Protein AF-A0A935S5B6-F1 (afdb_monomer)

Foldseek 3Di:
DDPPPPDDDDDDPADLWDWDDAPQWIWIWHFDFQWTKIFIAHPSRHTDDIDIDGNPPDGRVQWDRWDWDCAQQWIWIWTHGPPDQFTWIFTAHPRRDTPEIDGRHGPCQQDPCPVQVVAWDGDRQKIWGWDWDQDPLGIWIKTWIWGNDCCHPGPPDIDTQDIDTDDRDQWPDKHWDDDDQFWTWIWTAGCDDPPHAIWIWTAGPRYRHTPDIDGPDPDSPDDDDPDDDPDPPDDDPDDD

Structur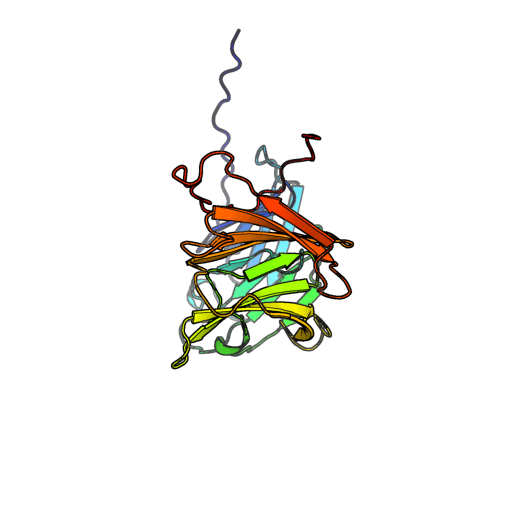e (mmCIF, N/CA/C/O backbone):
data_AF-A0A935S5B6-F1
#
_entry.id   AF-A0A935S5B6-F1
#
loop_
_atom_site.group_PDB
_atom_site.id
_atom_site.type_symbol
_atom_site.label_atom_id
_atom_site.label_alt_id
_atom_site.label_comp_id
_atom_site.label_asym_id
_atom_site.label_entity_id
_atom_site.label_seq_id
_atom_site.pdbx_PDB_ins_code
_atom_site.Cartn_x
_atom_site.Cartn_y
_atom_sit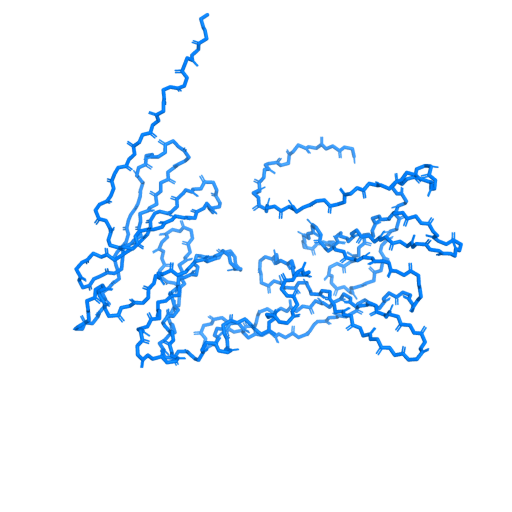e.Cartn_z
_atom_site.occupancy
_atom_site.B_iso_or_equiv
_atom_site.auth_seq_id
_atom_site.auth_comp_id
_atom_site.auth_asym_id
_atom_site.auth_atom_id
_atom_site.pdbx_PDB_model_num
ATOM 1 N N . MET A 1 1 ? -37.829 1.305 -21.606 1.00 40.19 1 MET A N 1
ATOM 2 C CA . MET A 1 1 ? -37.924 1.893 -20.253 1.00 40.19 1 MET A CA 1
ATOM 3 C C . MET A 1 1 ? -36.525 1.956 -19.669 1.00 40.19 1 MET A C 1
ATOM 5 O O . MET A 1 1 ? -35.912 0.913 -19.487 1.00 40.19 1 MET A O 1
ATOM 9 N N . ALA A 1 2 ? -35.982 3.156 -19.476 1.00 43.41 2 ALA A N 1
ATOM 10 C CA . ALA A 1 2 ? -34.706 3.329 -18.795 1.00 43.41 2 ALA A CA 1
ATOM 11 C C . ALA A 1 2 ? -34.930 3.086 -17.297 1.00 43.41 2 ALA A C 1
ATOM 13 O O . ALA A 1 2 ? -35.731 3.787 -16.681 1.00 43.41 2 ALA A O 1
ATOM 14 N N . ASN A 1 3 ? -34.258 2.085 -16.722 1.00 45.19 3 ASN A N 1
ATOM 15 C CA . ASN A 1 3 ? -34.181 1.938 -15.273 1.00 45.19 3 ASN A CA 1
ATOM 16 C C . ASN A 1 3 ? -33.447 3.166 -14.727 1.00 45.19 3 ASN A C 1
ATOM 18 O O . ASN A 1 3 ? -32.222 3.251 -14.802 1.00 45.19 3 ASN A O 1
ATOM 22 N N . LEU A 1 4 ? -34.207 4.131 -14.211 1.00 48.97 4 LEU A N 1
ATOM 23 C CA . LEU A 1 4 ? -33.687 5.166 -13.330 1.00 48.97 4 LEU A CA 1
ATOM 24 C C . LEU A 1 4 ? -33.035 4.444 -12.150 1.00 48.97 4 LEU A C 1
ATOM 26 O O . LEU A 1 4 ? -33.722 3.862 -11.312 1.00 48.97 4 LEU A O 1
ATOM 30 N N . MET A 1 5 ? -31.702 4.423 -12.120 1.00 57.06 5 MET A N 1
ATOM 31 C CA . MET A 1 5 ? -30.959 3.969 -10.951 1.00 57.06 5 MET A CA 1
ATOM 32 C C . MET A 1 5 ? -31.268 4.947 -9.821 1.00 57.06 5 MET A C 1
ATOM 34 O O . MET A 1 5 ? -30.679 6.023 -9.736 1.00 57.06 5 MET A O 1
ATOM 38 N N . LEU A 1 6 ? -32.252 4.594 -8.994 1.00 65.50 6 LEU A N 1
ATOM 39 C CA . LEU A 1 6 ? -32.549 5.310 -7.764 1.00 65.50 6 LEU A CA 1
ATOM 40 C C . LEU A 1 6 ? -31.279 5.325 -6.915 1.00 65.50 6 LEU A C 1
ATOM 42 O O . LEU A 1 6 ? -30.645 4.286 -6.712 1.00 65.50 6 LEU A O 1
ATOM 46 N N . ALA A 1 7 ? -30.901 6.510 -6.442 1.00 74.00 7 ALA A N 1
ATOM 47 C CA . ALA A 1 7 ? -29.793 6.650 -5.515 1.00 74.00 7 ALA A CA 1
ATOM 48 C C . ALA A 1 7 ? -30.066 5.776 -4.281 1.00 74.00 7 ALA A C 1
ATOM 50 O O . ALA A 1 7 ? -31.088 5.928 -3.612 1.00 74.00 7 ALA A O 1
ATOM 51 N N . GLN A 1 8 ? -29.166 4.835 -4.001 1.00 78.81 8 GLN A N 1
ATOM 52 C CA . GLN A 1 8 ? -29.229 4.000 -2.806 1.00 78.81 8 GLN A CA 1
ATOM 53 C C . GLN A 1 8 ? -28.456 4.687 -1.682 1.00 78.81 8 GLN A C 1
ATOM 55 O O . GLN A 1 8 ? -27.361 5.205 -1.897 1.00 78.81 8 GLN A O 1
ATOM 60 N N . GLN A 1 9 ? -29.020 4.681 -0.476 1.00 86.75 9 GLN A N 1
ATOM 61 C CA . GLN A 1 9 ? -28.384 5.231 0.715 1.00 86.75 9 GLN A CA 1
ATOM 62 C C . GLN A 1 9 ? -28.500 4.236 1.868 1.00 86.75 9 GLN A C 1
ATOM 64 O O . GLN A 1 9 ? -29.591 3.776 2.188 1.00 86.75 9 GLN A O 1
ATOM 69 N N . GLN A 1 10 ? -27.377 3.976 2.536 1.00 88.81 10 GLN A N 1
ATOM 70 C CA . GLN A 1 10 ? -27.317 3.244 3.797 1.00 88.81 10 GLN A CA 1
ATOM 71 C C . GLN A 1 10 ? -26.727 4.169 4.867 1.00 88.81 10 GLN A C 1
ATOM 73 O O . GLN A 1 10 ? -25.715 4.827 4.624 1.00 88.81 10 GLN A O 1
ATOM 78 N N . LYS A 1 11 ? -27.361 4.253 6.041 1.00 90.69 11 LYS A N 1
ATOM 79 C CA . LYS A 1 11 ? -26.917 5.121 7.144 1.00 90.69 11 LYS A CA 1
ATOM 80 C C . LYS A 1 11 ? -26.305 4.288 8.268 1.00 90.69 11 LYS A C 1
ATOM 82 O O . LYS A 1 11 ? -26.894 3.300 8.695 1.00 90.69 11 LYS A O 1
ATOM 87 N N . PHE A 1 12 ? -25.158 4.733 8.775 1.00 92.06 12 PHE A N 1
ATOM 88 C CA . PHE A 1 12 ? -24.507 4.170 9.955 1.00 92.06 12 PHE A CA 1
ATOM 89 C C . PHE A 1 12 ? -24.230 5.281 10.964 1.00 92.06 12 PHE A C 1
ATOM 91 O O . PHE A 1 12 ? -23.686 6.324 10.607 1.00 92.06 12 PHE A O 1
ATOM 98 N N . SER A 1 13 ? -24.576 5.052 12.228 1.00 92.69 13 SER A N 1
ATOM 99 C CA . SER A 1 13 ? -24.244 5.961 13.328 1.00 92.69 13 SER A CA 1
ATOM 100 C C . SER A 1 13 ? -22.807 5.707 13.781 1.00 92.69 13 SER A C 1
ATOM 102 O O . SER A 1 13 ? -22.573 4.924 14.704 1.00 92.69 13 SER A O 1
ATOM 104 N N . LEU A 1 14 ? -21.858 6.320 13.072 1.00 94.44 14 LEU A N 1
ATOM 105 C CA . LEU A 1 14 ? -20.425 6.262 13.350 1.00 94.44 14 LEU A CA 1
ATOM 106 C C . LEU A 1 14 ? -19.878 7.664 13.610 1.00 94.44 14 LEU A C 1
ATOM 108 O O . LEU A 1 14 ? -20.060 8.577 12.806 1.00 94.44 14 LEU A O 1
ATOM 112 N N . GLU A 1 15 ? -19.158 7.817 14.712 1.00 94.56 15 GLU A N 1
ATOM 113 C CA . GLU A 1 15 ? -18.348 8.995 14.983 1.00 94.56 15 GLU A CA 1
ATOM 114 C C . GLU A 1 15 ? -17.089 8.944 14.111 1.00 94.56 15 GLU A C 1
ATOM 116 O O . GLU A 1 15 ? -16.420 7.911 14.035 1.00 94.56 15 GLU A O 1
ATOM 121 N N . LYS A 1 16 ? -16.764 10.059 13.443 1.00 93.56 16 LYS A N 1
ATOM 122 C CA . LYS A 1 16 ? -15.631 10.155 12.496 1.00 93.56 16 LYS A CA 1
ATOM 123 C C . LYS A 1 16 ? -15.665 9.047 11.435 1.00 93.56 16 LYS A C 1
ATOM 125 O O . LYS A 1 16 ? -14.649 8.424 11.131 1.00 93.56 16 LYS A O 1
ATOM 130 N N . GLY A 1 17 ? -16.867 8.778 10.928 1.00 94.06 17 GLY A N 1
ATOM 131 C CA . GLY A 1 17 ? -17.101 7.757 9.919 1.00 94.06 17 GLY A CA 1
ATOM 132 C C . GLY A 1 17 ? -16.429 8.096 8.589 1.00 94.06 17 GLY A C 1
ATOM 133 O O . GLY A 1 17 ? -16.463 9.242 8.145 1.00 94.06 17 GLY A O 1
ATOM 134 N N . ASN A 1 18 ? -15.850 7.089 7.946 1.00 95.38 18 ASN A N 1
ATOM 135 C CA . ASN A 1 18 ? -15.271 7.179 6.611 1.00 95.38 18 ASN A CA 1
ATOM 136 C C . ASN A 1 18 ? -15.498 5.855 5.857 1.00 95.38 18 ASN A C 1
ATOM 138 O O . ASN A 1 18 ? -16.056 4.900 6.413 1.00 95.38 18 ASN A O 1
ATOM 142 N N . CYS A 1 19 ? -15.122 5.788 4.582 1.00 94.62 19 CYS A N 1
ATOM 143 C CA . CYS A 1 19 ? -15.234 4.572 3.794 1.00 94.62 19 CYS A CA 1
ATOM 144 C C . CYS A 1 19 ? -14.072 4.361 2.820 1.00 94.62 19 CYS A C 1
ATOM 146 O O . CYS A 1 19 ? -13.402 5.295 2.390 1.00 94.62 19 CYS A O 1
ATOM 148 N N . ILE A 1 20 ? -13.851 3.098 2.457 1.00 93.81 20 ILE A N 1
ATOM 149 C CA . ILE A 1 20 ? -12.866 2.687 1.455 1.00 93.81 20 ILE A CA 1
ATOM 150 C C . ILE A 1 20 ? -13.456 1.604 0.550 1.00 93.81 20 ILE A C 1
ATOM 152 O O . ILE A 1 20 ? -14.156 0.699 1.011 1.00 93.81 20 ILE A O 1
ATOM 156 N N . ALA A 1 21 ? -13.167 1.678 -0.749 1.00 92.69 21 ALA A N 1
ATOM 157 C CA . ALA A 1 21 ? -13.449 0.597 -1.685 1.00 92.69 21 ALA A CA 1
ATOM 158 C C . ALA A 1 21 ? -12.263 -0.376 -1.727 1.00 92.69 21 ALA A C 1
ATOM 160 O O . ALA A 1 21 ? -11.116 0.032 -1.914 1.00 92.69 21 ALA A O 1
ATOM 161 N N . PHE A 1 22 ? -12.528 -1.672 -1.564 1.00 91.06 22 PHE A N 1
ATOM 162 C CA . PHE A 1 22 ? -11.497 -2.702 -1.621 1.00 91.06 22 PHE A CA 1
ATOM 163 C C . PHE A 1 22 ? -12.075 -4.043 -2.093 1.00 91.06 22 PHE A C 1
ATOM 165 O O . PHE A 1 22 ? -13.029 -4.573 -1.524 1.00 91.06 22 PHE A O 1
ATOM 172 N N . LYS A 1 23 ? -11.483 -4.619 -3.150 1.00 88.88 23 LYS A N 1
ATOM 173 C CA . LYS A 1 23 ? -11.829 -5.954 -3.687 1.00 88.88 23 LYS A CA 1
ATOM 174 C C . LYS A 1 23 ? -13.338 -6.135 -3.946 1.00 88.88 23 LYS A C 1
ATOM 176 O O . LYS A 1 23 ? -13.902 -7.159 -3.580 1.00 88.88 23 LYS A O 1
ATOM 181 N N . GLN A 1 24 ? -13.959 -5.162 -4.626 1.00 90.12 24 GLN A N 1
ATOM 182 C CA . GLN A 1 24 ? -15.392 -5.125 -5.001 1.00 90.12 24 GLN A CA 1
ATOM 183 C C . GLN A 1 24 ? -16.378 -4.896 -3.841 1.00 90.12 24 GLN A C 1
ATOM 185 O O . GLN A 1 24 ? -17.591 -4.980 -4.037 1.00 90.12 24 GLN A O 1
ATOM 190 N N . TYR A 1 25 ? -15.875 -4.590 -2.649 1.00 93.94 25 TYR A N 1
ATOM 191 C CA . TYR A 1 25 ? -16.687 -4.230 -1.494 1.00 93.94 25 TYR A CA 1
ATOM 192 C C . TYR A 1 25 ? -16.414 -2.789 -1.086 1.00 93.94 25 TYR A C 1
ATOM 194 O O . TYR A 1 25 ? -15.332 -2.252 -1.333 1.00 93.94 25 TYR A O 1
ATOM 202 N N . VAL A 1 26 ? -17.399 -2.186 -0.433 1.00 94.56 26 VAL A N 1
ATOM 203 C CA . VAL A 1 26 ? -17.247 -0.913 0.269 1.00 94.56 26 VAL A CA 1
ATOM 204 C C . VAL A 1 26 ? -17.156 -1.233 1.752 1.00 94.56 26 VAL A C 1
ATOM 206 O O . VAL A 1 26 ? -17.955 -2.012 2.262 1.00 94.56 26 VAL A O 1
ATOM 209 N N . TYR A 1 27 ? -16.190 -0.649 2.445 1.00 96.00 27 TYR A N 1
ATOM 210 C CA . TYR A 1 27 ? -16.052 -0.776 3.888 1.00 96.00 27 TYR A CA 1
ATOM 211 C C . TYR A 1 27 ? -16.336 0.580 4.509 1.00 96.00 27 TYR A C 1
ATOM 213 O O . TYR A 1 27 ? -15.601 1.526 4.242 1.00 96.00 27 TYR A O 1
ATOM 221 N N . ALA A 1 28 ? -17.400 0.679 5.301 1.00 96.62 28 ALA A N 1
ATOM 222 C CA . ALA A 1 28 ? -17.695 1.860 6.103 1.00 96.62 28 ALA A CA 1
ATOM 223 C C . ALA A 1 28 ? -17.175 1.622 7.518 1.00 96.62 28 ALA A C 1
ATOM 225 O O . ALA A 1 28 ? -17.452 0.581 8.108 1.00 96.62 28 ALA A O 1
ATOM 226 N N . TYR A 1 29 ? -16.416 2.558 8.065 1.00 97.38 29 TYR A N 1
ATOM 227 C CA . TYR A 1 29 ? -15.737 2.366 9.339 1.00 97.38 29 TYR A CA 1
ATOM 228 C C . TYR A 1 29 ? -15.696 3.654 10.146 1.00 97.38 29 TYR A C 1
ATOM 230 O O . TYR A 1 29 ? -15.840 4.747 9.605 1.00 97.38 29 TYR A O 1
ATOM 238 N N . GLY A 1 30 ? -15.538 3.527 11.457 1.00 96.69 30 GLY A N 1
ATOM 239 C CA . GLY A 1 30 ? -15.522 4.664 12.366 1.00 96.69 30 GLY A CA 1
ATOM 240 C C . GLY A 1 30 ? -15.702 4.229 13.809 1.00 96.69 30 GLY A C 1
ATOM 241 O O . GLY A 1 30 ? -15.750 3.040 14.122 1.00 96.69 30 GLY A O 1
ATOM 242 N N . PHE A 1 31 ? -15.808 5.197 14.702 1.00 95.50 31 PHE A N 1
ATOM 243 C CA . PHE A 1 31 ? -15.938 4.938 16.127 1.00 95.50 31 PHE A CA 1
ATOM 244 C C . PHE A 1 31 ? -17.409 4.830 16.530 1.00 95.50 31 PHE A C 1
ATOM 246 O O . PHE A 1 31 ? -18.283 5.482 15.960 1.00 95.50 31 PHE A O 1
ATOM 253 N N . LYS A 1 32 ? -17.690 4.004 17.532 1.00 93.00 32 LYS A N 1
ATOM 254 C CA . LYS A 1 32 ? -18.993 3.935 18.189 1.00 93.00 32 LYS A CA 1
ATOM 255 C C . LYS A 1 32 ? -18.767 3.627 19.662 1.00 93.00 32 LYS A C 1
ATOM 257 O O . LYS A 1 32 ? -18.361 2.519 20.009 1.00 93.00 32 LYS A O 1
ATOM 262 N N . SER A 1 33 ? -19.004 4.615 20.523 1.00 87.56 33 SER A N 1
ATOM 263 C CA . SER A 1 33 ? -18.752 4.497 21.965 1.00 87.56 33 SER A CA 1
ATOM 264 C C . SER A 1 33 ? -17.277 4.150 22.256 1.00 87.56 33 SER A C 1
ATOM 266 O O . SER A 1 33 ? -16.388 4.922 21.895 1.00 87.56 33 SER A O 1
ATOM 268 N N . ASN A 1 34 ? -17.006 2.992 22.871 1.00 90.25 34 ASN A N 1
ATOM 269 C CA . ASN A 1 34 ? -15.657 2.511 23.198 1.00 90.25 34 ASN A CA 1
ATOM 270 C C . ASN A 1 34 ? -15.192 1.441 22.194 1.00 90.25 34 ASN A C 1
ATOM 272 O O . ASN A 1 34 ? -14.548 0.459 22.561 1.00 90.25 34 ASN A O 1
ATOM 276 N N . SER A 1 35 ? -15.603 1.539 20.930 1.00 93.50 35 SER A N 1
ATOM 277 C CA . SER A 1 35 ? -15.257 0.555 19.904 1.00 93.50 35 SER A CA 1
ATOM 278 C C . SER A 1 35 ? -15.004 1.203 18.551 1.00 93.50 35 SER A C 1
ATOM 280 O O . SER A 1 35 ? -15.585 2.233 18.211 1.00 93.50 35 SER A O 1
ATOM 282 N N . PHE A 1 36 ? -14.134 0.572 17.772 1.00 96.50 36 PHE A N 1
ATOM 283 C CA . PHE A 1 36 ? -13.951 0.834 16.356 1.00 96.50 36 PHE A CA 1
ATOM 284 C C . PHE A 1 36 ? -14.772 -0.184 15.566 1.00 96.50 36 PHE A C 1
ATOM 286 O O . PHE A 1 36 ? -14.646 -1.388 15.779 1.00 96.50 36 PHE A O 1
ATOM 293 N N . MET A 1 37 ? -15.642 0.298 14.689 1.00 97.06 37 MET A N 1
ATOM 294 C CA . MET A 1 37 ? -16.587 -0.506 13.922 1.00 97.06 37 MET A CA 1
ATOM 295 C C . MET A 1 37 ? -16.177 -0.526 12.457 1.00 97.06 37 MET A C 1
ATOM 297 O O . MET A 1 37 ? -15.806 0.510 11.904 1.00 97.06 37 MET A O 1
ATOM 301 N N . ILE A 1 38 ? -16.325 -1.681 11.816 1.00 97.62 38 ILE A N 1
ATOM 302 C CA . ILE A 1 38 ? -16.160 -1.837 10.372 1.00 97.62 38 ILE A CA 1
ATOM 303 C C . ILE A 1 38 ? -17.380 -2.588 9.843 1.00 97.62 38 ILE A C 1
ATOM 305 O O . ILE A 1 38 ? -17.673 -3.698 10.278 1.00 97.62 38 ILE A O 1
ATOM 309 N N . TYR A 1 39 ? -18.074 -1.991 8.884 1.00 97.38 39 TYR A N 1
ATOM 310 C CA . TYR A 1 39 ? -19.165 -2.589 8.127 1.00 97.38 39 TYR A CA 1
ATOM 311 C C . TYR A 1 39 ? -18.674 -2.901 6.723 1.00 97.38 39 TYR A C 1
ATOM 313 O O . TYR A 1 39 ? -18.146 -2.025 6.039 1.00 97.38 39 TYR A O 1
ATOM 321 N N . LYS A 1 40 ? -18.884 -4.132 6.269 1.00 97.19 40 LYS A N 1
ATOM 322 C CA . LYS A 1 40 ? -18.602 -4.548 4.899 1.00 97.19 40 LYS A CA 1
ATOM 323 C C . LYS A 1 40 ? -19.892 -4.560 4.099 1.00 97.19 40 LYS A C 1
ATOM 325 O O . LYS A 1 40 ? -20.859 -5.229 4.462 1.00 97.19 40 LYS A O 1
ATOM 330 N N . LEU A 1 41 ? -19.880 -3.860 2.975 1.00 96.00 41 LEU A N 1
ATOM 331 C CA . LEU A 1 41 ? -21.006 -3.727 2.071 1.00 96.00 41 LEU A CA 1
ATOM 332 C C . LEU A 1 41 ? -20.649 -4.219 0.672 1.00 96.00 41 LEU A C 1
ATOM 334 O O . LEU A 1 41 ? -19.512 -4.099 0.210 1.00 96.00 41 LEU A O 1
ATOM 338 N N . ARG A 1 42 ? -21.647 -4.736 -0.038 1.00 93.75 42 ARG A N 1
ATOM 339 C CA . ARG A 1 42 ? -21.577 -4.912 -1.493 1.00 93.75 42 ARG A CA 1
ATOM 340 C C . ARG A 1 42 ? -21.585 -3.552 -2.203 1.00 93.75 42 ARG A C 1
ATOM 342 O O . ARG A 1 42 ? -21.901 -2.524 -1.611 1.00 93.75 42 ARG A O 1
ATOM 349 N N . SER A 1 43 ? -21.290 -3.556 -3.502 1.00 87.00 43 SER A N 1
ATOM 350 C CA . SER A 1 43 ? -21.342 -2.356 -4.351 1.00 87.00 43 SER A CA 1
ATOM 351 C C . SER A 1 43 ? -22.731 -1.707 -4.429 1.00 87.00 43 SER A C 1
ATOM 353 O O . SER A 1 43 ? -22.828 -0.523 -4.718 1.00 87.00 43 SER A O 1
ATOM 355 N N . ASN A 1 44 ? -23.797 -2.461 -4.144 1.00 89.12 44 ASN A N 1
ATOM 356 C CA . ASN A 1 44 ? -25.173 -1.970 -4.004 1.00 89.12 44 ASN A CA 1
ATOM 357 C C . ASN A 1 44 ? -25.523 -1.558 -2.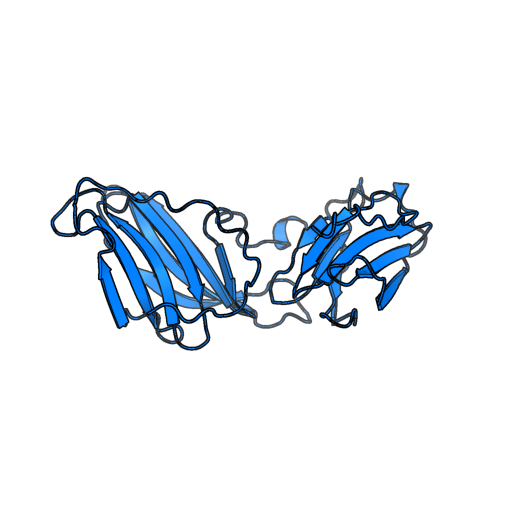557 1.00 89.12 44 ASN A C 1
ATOM 359 O O . ASN A 1 44 ? -26.686 -1.580 -2.171 1.00 89.12 44 ASN A O 1
ATOM 363 N N . LEU A 1 45 ? -24.519 -1.281 -1.720 1.00 91.12 45 LEU A N 1
ATOM 364 C CA . LEU A 1 45 ? -24.668 -0.858 -0.323 1.00 91.12 45 LEU A CA 1
ATOM 365 C C . LEU A 1 45 ? -25.422 -1.838 0.595 1.00 91.12 45 LEU A C 1
ATOM 367 O O . LEU A 1 45 ? -25.771 -1.485 1.719 1.00 91.12 45 LEU A O 1
ATOM 371 N N . GLN A 1 46 ? -25.630 -3.088 0.174 1.00 93.81 46 GLN A N 1
ATOM 372 C CA . GLN A 1 46 ? -26.144 -4.124 1.062 1.00 93.81 46 GLN A CA 1
ATOM 373 C C . GLN A 1 46 ? -25.067 -4.497 2.087 1.00 93.81 46 GLN A C 1
ATOM 375 O O . GLN A 1 46 ? -23.981 -4.944 1.704 1.00 93.81 46 GLN A O 1
ATOM 380 N N . LEU A 1 47 ? -25.378 -4.351 3.377 1.00 95.50 47 LEU A N 1
ATOM 381 C CA . LEU A 1 47 ? -24.539 -4.841 4.470 1.00 95.50 47 LEU A CA 1
ATOM 382 C C . LEU A 1 47 ? -24.439 -6.370 4.399 1.00 95.50 47 LEU A C 1
ATOM 384 O O . LEU A 1 47 ? -25.458 -7.053 4.316 1.00 95.50 47 LEU A O 1
ATOM 388 N N . ILE A 1 48 ? -23.217 -6.899 4.432 1.00 96.19 48 ILE A N 1
ATOM 389 C CA . ILE A 1 48 ? -22.966 -8.347 4.383 1.00 96.19 48 ILE A CA 1
ATOM 390 C C . ILE A 1 48 ? -22.187 -8.873 5.579 1.00 96.19 48 ILE A C 1
ATOM 392 O O . ILE A 1 48 ? -22.260 -10.065 5.850 1.00 96.19 48 ILE A O 1
ATOM 396 N N . ASP A 1 49 ? -21.427 -8.020 6.258 1.00 96.31 49 ASP A N 1
ATOM 397 C CA . ASP A 1 49 ? -20.651 -8.409 7.429 1.00 96.31 49 ASP A CA 1
ATOM 398 C C . ASP A 1 49 ? -20.309 -7.176 8.270 1.00 96.31 49 ASP A C 1
ATOM 400 O O . ASP A 1 49 ? -20.323 -6.045 7.769 1.00 96.31 49 ASP A O 1
ATOM 404 N N . SER A 1 50 ? -19.979 -7.384 9.539 1.00 95.88 50 SER A N 1
ATOM 405 C CA . SER A 1 50 ? -19.505 -6.323 10.420 1.00 95.88 50 SER A CA 1
ATOM 406 C C . SER A 1 50 ? -18.640 -6.868 11.541 1.00 95.88 50 SER A C 1
ATOM 408 O O . SER A 1 50 ? -18.923 -7.933 12.083 1.00 95.88 50 SER A O 1
ATOM 410 N N . ILE A 1 51 ? -17.654 -6.082 11.961 1.00 96.69 51 ILE A N 1
ATOM 411 C CA . ILE A 1 51 ? -16.843 -6.379 13.137 1.00 96.69 51 ILE A CA 1
ATOM 412 C C . ILE A 1 51 ? -16.700 -5.142 14.017 1.00 96.69 51 ILE A C 1
ATOM 414 O O . ILE A 1 51 ? -16.755 -4.003 13.543 1.00 96.69 51 ILE A O 1
ATOM 418 N N . TYR A 1 52 ? -16.512 -5.386 15.309 1.00 94.44 52 TYR A N 1
ATOM 419 C CA . TYR A 1 52 ? -16.160 -4.376 16.289 1.00 94.44 52 TYR A CA 1
ATOM 420 C C . TYR A 1 52 ? -14.835 -4.741 16.951 1.00 94.44 52 TYR A C 1
ATOM 422 O O . TYR A 1 52 ? -14.549 -5.904 17.229 1.00 94.44 52 TYR A O 1
ATOM 430 N N . TYR A 1 53 ? -14.030 -3.723 17.207 1.00 94.44 53 TYR A N 1
ATOM 431 C CA . TYR A 1 53 ? -12.777 -3.817 17.931 1.00 94.44 53 TYR A CA 1
ATOM 432 C C . TYR A 1 53 ? -12.873 -2.915 19.167 1.00 94.44 53 TYR A C 1
ATOM 434 O O . TYR A 1 53 ? -13.151 -1.722 19.045 1.00 94.44 53 TYR A O 1
ATOM 442 N N . GLY A 1 54 ? -12.694 -3.480 20.362 1.00 92.94 54 GLY A N 1
ATOM 443 C CA . GLY A 1 54 ? -12.808 -2.741 21.623 1.00 92.94 54 GLY A CA 1
ATOM 444 C C . GLY A 1 54 ? -11.635 -1.780 21.838 1.00 92.94 54 GLY A C 1
ATOM 445 O O . GLY A 1 54 ? -10.481 -2.184 21.754 1.00 92.94 54 GLY A O 1
ATOM 446 N N . LEU A 1 55 ? -11.919 -0.514 22.146 1.00 87.12 55 LEU A N 1
ATOM 447 C CA . LEU A 1 55 ? -10.923 0.546 22.335 1.00 87.12 55 LEU A CA 1
ATOM 448 C C . LEU A 1 55 ? -10.642 0.794 23.820 1.00 87.12 55 LEU A C 1
ATOM 450 O O . LEU A 1 55 ? -10.810 1.915 24.297 1.00 87.12 55 LEU A O 1
ATOM 454 N N . ASP A 1 56 ? -10.224 -0.239 24.556 1.00 80.88 56 ASP A N 1
ATOM 455 C CA . ASP A 1 56 ? -9.895 -0.179 25.993 1.00 80.88 56 ASP A CA 1
ATOM 456 C C . ASP A 1 56 ? -10.842 0.772 26.784 1.00 80.88 56 ASP A C 1
ATOM 458 O O . ASP A 1 56 ? -12.048 0.824 26.538 1.00 80.88 56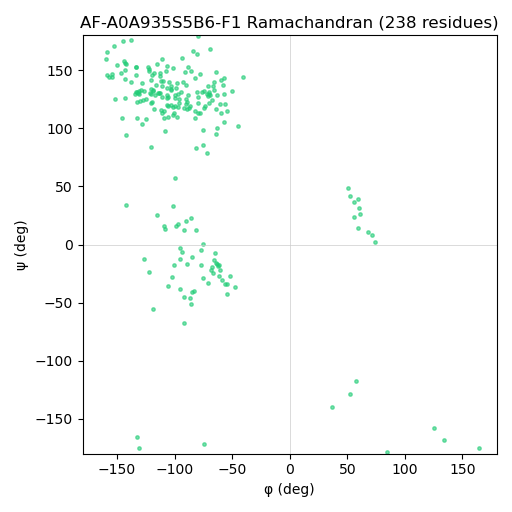 ASP A O 1
ATOM 462 N N . LYS A 1 57 ? -10.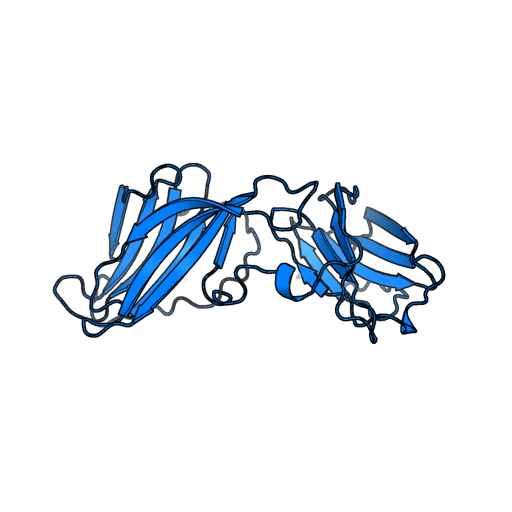331 1.555 27.742 1.00 81.31 57 LYS A N 1
ATOM 463 C CA . LYS A 1 57 ? -11.107 2.577 28.478 1.00 81.31 57 LYS A CA 1
ATOM 464 C C . LYS A 1 57 ? -11.163 3.936 27.756 1.00 81.31 57 LYS A C 1
ATOM 466 O O . LYS A 1 57 ? -11.344 4.960 28.410 1.00 81.31 57 LYS A O 1
ATOM 471 N N . THR A 1 58 ? -10.959 3.964 26.439 1.00 84.56 58 THR A N 1
ATOM 472 C CA . THR A 1 58 ? -10.925 5.205 25.646 1.00 84.56 58 THR A CA 1
ATOM 473 C C . THR A 1 58 ? -12.166 5.391 24.788 1.00 84.56 58 THR A C 1
ATOM 475 O O . THR A 1 58 ? -12.837 4.431 24.415 1.00 84.56 58 THR A O 1
ATOM 478 N N . LYS A 1 59 ? -12.475 6.654 24.490 1.00 87.31 59 LYS A N 1
ATOM 479 C CA . LYS A 1 59 ? -13.664 7.065 23.740 1.00 87.31 59 LYS A CA 1
ATOM 480 C C . LYS A 1 59 ? -13.267 7.592 22.368 1.00 87.31 59 LYS A C 1
ATOM 482 O O . LYS A 1 59 ? -12.152 8.067 22.165 1.00 87.31 59 LYS A O 1
ATOM 487 N N . ALA A 1 60 ? -14.219 7.601 21.44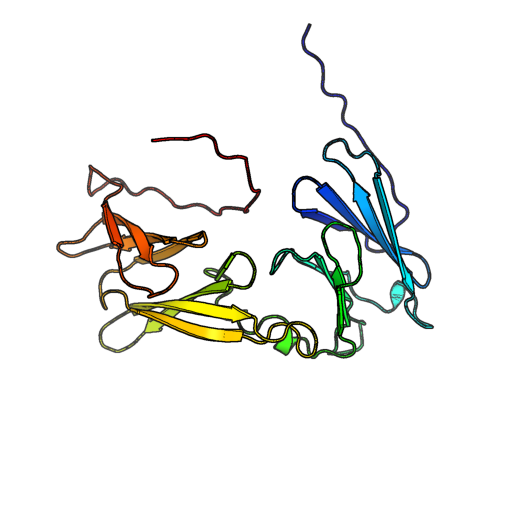0 1.00 87.81 60 ALA A N 1
ATOM 488 C CA . ALA A 1 60 ? -14.059 8.183 20.106 1.00 87.81 60 ALA A CA 1
ATOM 489 C C . ALA A 1 60 ? -13.431 9.595 20.110 1.00 87.81 60 ALA A C 1
ATOM 491 O O . ALA A 1 60 ? -12.630 9.929 19.232 1.00 87.81 60 ALA A O 1
ATOM 492 N N . ALA A 1 61 ? -13.759 10.424 21.108 1.00 89.19 61 ALA A N 1
ATOM 493 C CA . ALA A 1 61 ? -13.251 11.788 21.261 1.00 89.19 61 ALA A CA 1
ATOM 494 C C . ALA A 1 61 ? -11.721 11.875 21.440 1.00 89.19 61 ALA A C 1
ATOM 496 O O . ALA A 1 61 ? -11.134 12.880 21.021 1.00 89.19 61 ALA A O 1
ATOM 497 N N . ASP A 1 62 ? -11.093 10.823 21.976 1.00 90.56 62 ASP A N 1
ATOM 498 C CA . ASP A 1 62 ? -9.657 10.753 22.293 1.00 90.56 62 ASP A CA 1
ATOM 499 C C . ASP A 1 62 ? -8.788 10.521 21.044 1.00 90.56 62 ASP A C 1
ATOM 501 O O . ASP A 1 62 ? -7.575 10.746 21.052 1.00 90.56 62 ASP A O 1
ATOM 505 N N . TYR A 1 63 ? -9.404 10.065 19.952 1.00 91.12 63 TYR A N 1
ATOM 506 C CA . TYR A 1 63 ? -8.726 9.738 18.701 1.00 91.12 63 TYR A CA 1
ATOM 507 C C . TYR A 1 63 ? -8.730 10.911 17.713 1.00 91.12 63 TYR A C 1
ATOM 509 O O . TYR A 1 63 ? -9.550 11.826 17.801 1.00 91.12 63 TYR A O 1
ATOM 517 N N . LEU A 1 64 ? -7.831 10.897 16.736 1.00 90.75 64 LEU A N 1
ATOM 518 C CA . LEU A 1 64 ? -7.999 11.622 15.475 1.00 90.75 64 LEU A CA 1
ATOM 519 C C . LEU A 1 64 ? -9.026 10.884 14.593 1.00 90.75 64 LEU A C 1
ATOM 521 O O . LEU A 1 64 ? -9.715 9.971 15.061 1.00 90.75 64 LEU A O 1
ATOM 525 N N . ASN A 1 65 ? -9.189 11.303 13.338 1.00 88.06 65 ASN A N 1
ATOM 526 C CA . ASN A 1 65 ? -9.909 10.479 12.367 1.00 88.06 65 ASN A CA 1
ATOM 527 C C . ASN A 1 65 ? -9.134 9.174 12.134 1.00 88.06 65 ASN A C 1
ATOM 529 O O . ASN A 1 65 ? -7.910 9.150 12.250 1.00 88.06 65 ASN A O 1
ATOM 533 N N . ALA A 1 66 ? -9.851 8.091 11.839 1.00 91.25 66 ALA A N 1
ATOM 534 C CA . ALA A 1 66 ? -9.212 6.850 11.430 1.00 91.25 66 ALA A CA 1
ATOM 535 C C . ALA A 1 66 ? -8.831 6.945 9.948 1.00 91.25 66 ALA A C 1
ATOM 537 O O . ALA A 1 66 ? -9.706 7.131 9.096 1.00 91.25 66 ALA A O 1
ATOM 538 N N . ASP A 1 67 ? -7.548 6.777 9.647 1.00 90.81 67 ASP A N 1
ATOM 539 C CA . ASP A 1 67 ? -7.079 6.638 8.270 1.00 90.81 67 ASP A CA 1
ATOM 540 C C . ASP A 1 67 ? -7.112 5.169 7.849 1.00 90.81 67 ASP A C 1
ATOM 542 O O . ASP A 1 67 ? -7.026 4.259 8.683 1.00 90.81 67 ASP A O 1
ATOM 546 N N . CYS A 1 68 ? -7.258 4.928 6.546 1.00 91.56 68 CYS A N 1
ATOM 547 C CA . CYS A 1 68 ? -7.304 3.579 6.003 1.00 91.56 68 CYS A CA 1
ATOM 548 C C . CYS A 1 68 ? -6.608 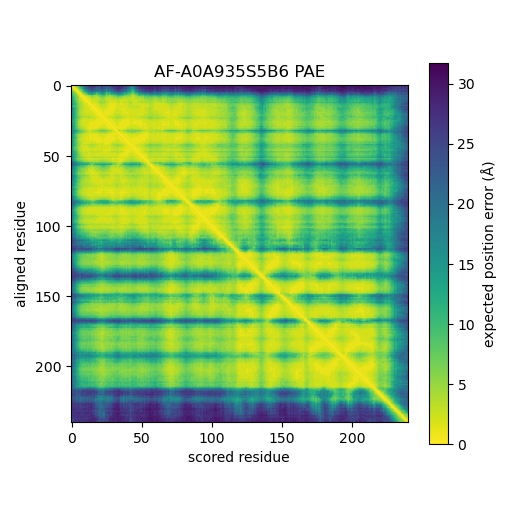3.468 4.647 1.00 91.56 68 CYS A C 1
ATOM 550 O O . CYS A 1 68 ? -6.738 4.345 3.794 1.00 91.56 68 CYS A O 1
ATOM 552 N N . ASP A 1 69 ? -5.928 2.344 4.432 1.00 89.50 69 ASP A N 1
ATOM 553 C CA . ASP A 1 69 ? -5.450 1.929 3.118 1.00 89.50 69 ASP A CA 1
ATOM 554 C C . ASP A 1 69 ? -5.669 0.427 2.873 1.00 89.50 69 ASP A C 1
ATOM 556 O O . ASP A 1 69 ? -6.143 -0.320 3.734 1.00 89.50 69 ASP A O 1
ATOM 560 N N . SER A 1 70 ? -5.330 -0.005 1.657 1.00 89.62 70 SER A N 1
ATOM 561 C CA . SER A 1 70 ? -5.432 -1.398 1.209 1.00 89.62 70 SER A CA 1
ATOM 562 C C . SER A 1 70 ? -4.077 -2.054 0.892 1.00 89.62 70 SER A C 1
ATOM 564 O O . SER A 1 70 ? -3.985 -2.980 0.070 1.00 89.62 70 SER A O 1
ATOM 566 N N . LEU A 1 71 ? -2.992 -1.559 1.501 1.00 86.75 71 LEU A N 1
ATOM 567 C CA . LEU A 1 71 ? -1.640 -2.064 1.269 1.00 86.75 71 LEU A CA 1
ATOM 568 C C . LEU A 1 71 ? -1.553 -3.557 1.602 1.00 86.75 71 LEU A C 1
ATOM 570 O O . LEU A 1 71 ? -2.065 -4.029 2.612 1.00 86.75 71 LEU A O 1
ATOM 574 N N . HIS A 1 72 ? -0.862 -4.300 0.738 1.00 87.75 72 HIS A N 1
ATOM 575 C CA . HIS A 1 72 ? -0.633 -5.743 0.874 1.00 87.75 72 HIS A CA 1
ATOM 576 C C . HIS A 1 72 ? -1.882 -6.622 0.899 1.00 87.75 72 HIS A C 1
ATOM 578 O O . HIS A 1 72 ? -1.862 -7.700 1.486 1.00 87.75 72 HIS A O 1
ATOM 584 N N . GLU A 1 73 ? -2.937 -6.203 0.198 1.00 88.06 73 GLU A N 1
ATOM 585 C CA . GLU A 1 73 ? -4.206 -6.937 0.129 1.00 88.06 73 GLU A CA 1
ATOM 586 C C . GLU A 1 73 ? -4.890 -7.108 1.497 1.00 88.06 73 GLU A C 1
ATOM 588 O O . GLU A 1 73 ? -5.695 -8.025 1.677 1.00 88.06 73 GLU A O 1
ATOM 593 N N . THR A 1 74 ? -4.614 -6.193 2.427 1.00 91.19 74 THR A N 1
ATOM 594 C CA . THR A 1 74 ? -5.249 -6.108 3.744 1.00 91.19 74 THR A CA 1
ATOM 595 C C . THR A 1 74 ? -5.904 -4.746 3.913 1.00 91.19 74 THR A C 1
ATOM 597 O O . THR A 1 74 ? -5.439 -3.773 3.334 1.00 91.19 74 THR A O 1
ATOM 600 N N . LEU A 1 75 ? -6.964 -4.668 4.711 1.00 94.00 75 LEU A N 1
ATOM 601 C CA . LEU A 1 75 ? -7.496 -3.396 5.192 1.00 94.00 75 LEU A CA 1
ATOM 602 C C . LEU A 1 75 ? -6.669 -2.969 6.398 1.00 94.00 75 LEU A C 1
ATOM 604 O O . LEU A 1 75 ? -6.671 -3.662 7.417 1.00 94.00 75 LEU A O 1
ATOM 608 N N . ASN A 1 76 ? -5.950 -1.863 6.266 1.00 93.38 76 ASN A N 1
ATOM 609 C CA . ASN A 1 76 ? -5.103 -1.323 7.320 1.00 93.38 76 ASN A CA 1
ATOM 610 C C . ASN A 1 76 ? -5.798 -0.092 7.895 1.00 93.38 76 ASN A C 1
ATOM 612 O O . ASN A 1 76 ? -6.059 0.849 7.152 1.00 93.38 76 ASN A O 1
ATOM 616 N N . PHE A 1 77 ? -6.127 -0.116 9.185 1.00 95.00 77 PHE A N 1
ATOM 617 C CA . PHE A 1 77 ? -6.749 1.005 9.889 1.00 95.00 77 PHE A CA 1
ATOM 618 C C . PHE A 1 77 ? -5.769 1.598 10.891 1.00 95.00 77 PHE A C 1
ATOM 620 O O . PHE A 1 77 ? -5.241 0.882 11.746 1.00 95.00 77 PHE A O 1
ATOM 627 N N . TYR A 1 78 ? -5.562 2.906 10.794 1.00 94.00 78 TYR A N 1
ATOM 628 C CA . TYR A 1 78 ? -4.626 3.662 11.614 1.00 94.00 78 TYR A CA 1
ATOM 629 C C . TYR A 1 78 ? -5.406 4.484 12.635 1.00 94.00 78 TYR A C 1
ATOM 631 O O . TYR A 1 78 ? -6.106 5.436 12.291 1.00 94.00 78 TYR A O 1
ATOM 639 N N . LEU A 1 79 ? -5.305 4.098 13.906 1.00 94.00 79 LEU A N 1
ATOM 640 C CA . LEU A 1 79 ? -5.999 4.748 15.014 1.00 94.00 79 LEU A CA 1
ATOM 641 C C . LEU A 1 79 ? -4.987 5.520 15.863 1.00 94.00 79 LEU A C 1
ATOM 643 O O . LEU A 1 79 ? -4.310 4.948 16.721 1.00 94.00 79 LEU A O 1
ATOM 647 N N . GLN A 1 80 ? -4.871 6.825 15.625 1.00 91.44 80 GLN A N 1
ATOM 648 C CA . GLN A 1 80 ? -3.989 7.705 16.393 1.00 91.44 80 GLN A CA 1
ATOM 649 C C . GLN A 1 80 ? -4.775 8.457 17.472 1.00 91.44 80 GLN A C 1
ATOM 651 O O . GLN A 1 80 ? -5.843 9.003 17.202 1.00 91.44 80 GLN A O 1
ATOM 656 N N . LYS A 1 81 ? -4.243 8.509 18.698 1.00 89.62 81 LYS A N 1
ATOM 657 C CA . LYS A 1 81 ? -4.779 9.362 19.775 1.00 89.62 81 LYS A CA 1
ATOM 658 C C . LYS A 1 81 ? -4.252 10.789 19.626 1.00 89.62 81 LYS A C 1
ATOM 660 O O . LYS A 1 81 ? -3.089 10.958 19.274 1.00 89.62 81 LYS A O 1
ATOM 665 N N . LYS A 1 82 ? -5.075 11.799 19.927 1.00 87.44 82 LYS A N 1
ATOM 666 C CA . LYS A 1 82 ? -4.734 13.227 19.736 1.00 87.44 82 LYS A CA 1
ATOM 667 C C . LYS A 1 82 ? -3.425 13.634 20.419 1.00 87.44 82 LYS A C 1
ATOM 669 O O . LYS A 1 82 ? -2.598 14.293 19.802 1.00 87.44 82 LYS A O 1
ATOM 674 N N . ASP A 1 83 ? -3.210 13.161 21.644 1.00 82.38 83 ASP A N 1
ATOM 675 C CA . ASP A 1 83 ? -2.068 13.564 22.478 1.00 82.38 83 ASP A CA 1
ATOM 676 C C . ASP A 1 83 ? -0.889 12.581 22.414 1.00 82.38 83 ASP A C 1
ATOM 678 O O . ASP A 1 83 ? -0.045 12.534 23.313 1.00 82.38 83 ASP A O 1
ATOM 682 N N . LYS A 1 84 ? -0.847 11.714 21.394 1.00 79.12 84 LYS A N 1
ATOM 683 C CA . LYS A 1 84 ? 0.190 10.687 21.254 1.00 79.12 84 LYS A CA 1
ATOM 684 C C . LYS A 1 84 ? 0.819 10.741 19.866 1.00 79.12 84 LYS A C 1
ATOM 686 O O . LYS A 1 84 ? 0.139 10.820 18.849 1.00 79.12 84 LYS A O 1
ATOM 691 N N . GLN A 1 85 ? 2.139 10.576 19.834 1.00 81.44 85 GLN A N 1
ATOM 692 C CA . GLN A 1 85 ? 2.907 10.349 18.602 1.00 81.44 85 GLN A CA 1
ATOM 693 C C . GLN A 1 85 ? 2.872 8.882 18.146 1.00 81.44 85 GLN A C 1
ATOM 695 O O . GLN A 1 85 ? 3.652 8.469 17.287 1.00 81.44 85 GLN A O 1
ATOM 700 N N . TYR A 1 86 ? 1.975 8.091 18.737 1.00 84.88 86 TYR A N 1
ATOM 701 C CA . TYR A 1 86 ? 1.837 6.680 18.453 1.00 84.88 86 TYR A CA 1
ATOM 702 C C . TYR A 1 86 ? 0.465 6.353 17.880 1.00 84.88 86 TYR A C 1
ATOM 704 O O . TYR A 1 86 ? -0.553 6.940 18.258 1.00 84.88 86 TYR A O 1
ATOM 712 N N . VAL A 1 87 ? 0.452 5.355 17.013 1.00 90.81 87 VAL A N 1
ATOM 713 C CA . VAL A 1 87 ? -0.720 4.855 16.306 1.00 90.81 87 VAL A CA 1
ATOM 714 C C . VAL A 1 87 ? -0.949 3.390 16.661 1.00 90.81 87 VAL A C 1
ATOM 716 O O . VAL A 1 87 ? -0.010 2.630 16.908 1.00 90.81 87 VAL A O 1
ATOM 719 N N . THR A 1 88 ? -2.215 2.993 16.712 1.00 92.56 88 THR A N 1
ATOM 720 C CA . THR A 1 88 ? -2.599 1.581 16.694 1.00 92.56 88 THR A CA 1
ATOM 721 C C . THR A 1 88 ? -2.938 1.203 15.264 1.00 92.56 88 THR A C 1
ATOM 723 O O . THR A 1 88 ? -3.813 1.821 14.661 1.00 92.56 88 THR A O 1
ATOM 726 N N . LEU A 1 89 ? -2.245 0.207 14.724 1.00 93.62 89 LEU A N 1
ATOM 727 C CA . LEU A 1 89 ? -2.518 -0.339 13.401 1.00 93.62 89 LEU A CA 1
ATOM 728 C C . LEU A 1 89 ? -3.288 -1.651 13.542 1.00 93.62 89 LEU A C 1
ATOM 730 O O . LEU A 1 89 ? -2.771 -2.623 14.095 1.00 93.62 89 LEU A O 1
ATOM 734 N N . LEU A 1 90 ? -4.505 -1.678 13.005 1.00 95.00 90 LEU A N 1
ATOM 735 C CA . LEU A 1 90 ? -5.331 -2.878 12.902 1.00 95.00 90 LEU A CA 1
ATOM 736 C C . LEU A 1 90 ? -5.341 -3.361 11.453 1.00 95.00 90 LEU A C 1
ATOM 738 O O . LEU A 1 90 ? -5.657 -2.588 10.546 1.00 95.00 90 LEU A O 1
ATOM 742 N N . ARG A 1 91 ? -5.008 -4.633 11.224 1.00 93.56 91 ARG A N 1
ATOM 743 C CA . ARG A 1 91 ? -4.934 -5.212 9.877 1.00 93.56 91 ARG A CA 1
ATOM 744 C C . ARG A 1 91 ? -5.943 -6.331 9.721 1.00 93.56 91 ARG A C 1
ATOM 746 O O . ARG A 1 91 ? -5.818 -7.360 10.380 1.00 93.56 91 ARG A O 1
ATOM 753 N N . PHE A 1 92 ? -6.900 -6.157 8.821 1.00 95.06 92 PHE A N 1
ATOM 754 C CA . PHE A 1 92 ? -7.939 -7.144 8.544 1.00 95.06 92 PHE A CA 1
ATOM 755 C C . PHE A 1 92 ? -7.794 -7.735 7.144 1.00 95.06 92 PHE A C 1
ATOM 757 O O . PHE A 1 92 ? -7.370 -7.060 6.202 1.00 95.06 92 PHE A O 1
ATOM 764 N N . ASP A 1 93 ? -8.171 -9.002 6.993 1.00 92.56 93 ASP A N 1
ATOM 765 C CA . ASP A 1 93 ? -8.340 -9.604 5.674 1.00 92.56 93 ASP A CA 1
ATOM 766 C C . ASP A 1 93 ? -9.695 -9.215 5.045 1.00 92.56 93 ASP A C 1
ATOM 768 O O . ASP A 1 93 ? -10.520 -8.500 5.619 1.00 92.56 93 ASP A O 1
ATOM 772 N N . GLN A 1 94 ? -9.954 -9.708 3.833 1.00 88.25 94 GLN A N 1
ATOM 773 C CA . GLN A 1 94 ? -11.216 -9.459 3.123 1.00 88.25 94 GLN A CA 1
ATOM 774 C C . GLN A 1 94 ? -12.442 -10.092 3.802 1.00 88.25 94 GLN A C 1
ATOM 776 O O . GLN A 1 94 ? -13.571 -9.788 3.417 1.00 88.25 94 GLN A O 1
ATOM 781 N N . LYS A 1 95 ? -12.251 -11.001 4.760 1.00 91.94 95 LYS A N 1
ATOM 782 C CA . LYS A 1 95 ? -13.306 -11.631 5.563 1.00 91.94 95 LYS A CA 1
ATOM 783 C C . LYS A 1 95 ? -13.452 -10.949 6.930 1.00 91.94 95 LYS A C 1
ATOM 785 O O . LYS A 1 95 ? -14.042 -11.541 7.821 1.00 91.94 95 LYS A O 1
ATOM 790 N N . LEU A 1 96 ? -12.893 -9.743 7.097 1.00 94.06 96 LEU A N 1
ATOM 791 C CA . LEU A 1 96 ? -12.856 -9.014 8.368 1.00 94.06 96 LEU A CA 1
ATOM 792 C C . LEU A 1 96 ? -12.211 -9.809 9.517 1.00 94.06 96 LEU A C 1
ATOM 794 O O . LEU A 1 96 ? -12.441 -9.509 10.685 1.00 94.06 96 LEU A O 1
ATOM 798 N N . LYS A 1 97 ? -11.350 -10.790 9.221 1.00 94.81 97 LYS A N 1
ATOM 799 C CA . LYS A 1 97 ? -10.547 -11.450 10.250 1.00 94.81 97 LYS A CA 1
ATOM 800 C C . LYS A 1 97 ? -9.355 -10.562 10.584 1.00 94.81 97 LYS A C 1
ATOM 802 O O . LYS A 1 97 ? -8.602 -10.182 9.686 1.00 94.81 97 LYS A O 1
ATOM 807 N N . LEU A 1 98 ? -9.169 -10.259 11.868 1.00 94.44 98 LEU A N 1
ATOM 808 C CA . LEU A 1 98 ? -7.974 -9.566 12.342 1.00 94.44 98 LEU A CA 1
ATOM 809 C C . LEU A 1 98 ? -6.753 -10.462 12.094 1.00 94.44 98 LEU A C 1
ATOM 811 O O . LEU A 1 98 ? -6.663 -11.568 12.625 1.00 94.44 98 LEU A O 1
ATOM 815 N N . ILE A 1 99 ? -5.844 -9.995 11.244 1.00 92.50 99 ILE A N 1
ATOM 816 C CA . ILE A 1 99 ? -4.592 -10.676 10.909 1.00 92.50 99 ILE A CA 1
ATOM 817 C C . ILE A 1 99 ? -3.540 -10.304 11.948 1.00 92.50 99 ILE A C 1
ATOM 819 O O . ILE A 1 99 ? -2.899 -11.179 12.520 1.00 92.50 99 ILE A O 1
ATOM 823 N N . ASN A 1 100 ? -3.376 -8.999 12.187 1.00 91.75 100 ASN A N 1
ATOM 824 C CA . ASN A 1 100 ? -2.400 -8.461 13.121 1.00 91.75 100 ASN A CA 1
ATOM 825 C C . ASN A 1 100 ? -2.881 -7.154 13.737 1.00 91.75 100 ASN A C 1
ATOM 827 O O . ASN A 1 100 ? -3.633 -6.385 13.133 1.00 91.75 100 ASN A O 1
ATOM 831 N N . GLU A 1 101 ? -2.354 -6.904 14.923 1.00 93.50 101 GLU A N 1
ATOM 832 C CA . GLU A 1 101 ? -2.501 -5.668 15.657 1.00 93.50 101 GLU A CA 1
ATOM 833 C C . GLU A 1 101 ? -1.117 -5.192 16.094 1.00 93.50 101 GLU A C 1
ATOM 835 O O . GLU A 1 101 ? -0.335 -5.962 16.651 1.00 93.50 101 GLU A O 1
ATOM 840 N N . PHE A 1 102 ? -0.843 -3.908 15.881 1.00 91.56 102 PHE A N 1
ATOM 841 C CA . PHE A 1 102 ? 0.363 -3.261 16.375 1.00 91.56 102 PHE A CA 1
ATOM 842 C C . PHE A 1 102 ? -0.022 -2.048 17.212 1.00 91.56 102 PHE A C 1
ATOM 844 O O . PHE A 1 102 ? -0.481 -1.033 16.684 1.00 91.56 102 PHE A O 1
ATOM 851 N N . LYS A 1 103 ? 0.162 -2.156 18.529 1.00 89.75 103 LYS A N 1
ATOM 852 C CA . LYS A 1 103 ? -0.055 -1.053 19.469 1.00 89.75 103 LYS A CA 1
ATOM 853 C C . LYS A 1 103 ? 1.203 -0.192 19.577 1.00 89.75 103 LYS A C 1
ATOM 855 O O . LYS A 1 103 ? 2.319 -0.697 19.496 1.00 89.75 103 LYS A O 1
ATOM 860 N N . ASN A 1 104 ? 1.006 1.099 19.829 1.00 86.75 104 ASN A N 1
ATOM 861 C CA . ASN A 1 104 ? 2.068 2.076 20.085 1.00 86.75 104 ASN A CA 1
ATOM 862 C C . ASN A 1 104 ? 3.139 2.170 18.980 1.00 86.75 104 ASN A C 1
ATOM 864 O O . ASN A 1 104 ? 4.319 2.369 19.264 1.00 86.75 104 ASN A O 1
ATOM 868 N N . MET A 1 105 ? 2.748 2.030 17.713 1.00 86.38 105 MET A N 1
ATOM 869 C CA . MET A 1 105 ? 3.673 2.240 16.602 1.00 86.38 105 MET A CA 1
ATOM 870 C C . MET A 1 105 ? 4.014 3.721 16.461 1.00 86.38 105 MET A C 1
ATOM 872 O O . MET A 1 105 ? 3.125 4.562 16.512 1.00 86.38 105 MET A O 1
ATOM 876 N N . GLU A 1 106 ? 5.281 4.058 16.243 1.00 83.25 106 GLU A N 1
ATOM 877 C CA . GLU A 1 106 ? 5.660 5.425 15.872 1.00 83.25 106 GLU A CA 1
ATOM 878 C C . GLU A 1 106 ? 5.117 5.758 14.482 1.00 83.25 106 GLU A C 1
ATOM 880 O O . GLU A 1 106 ? 5.253 4.962 13.549 1.00 83.25 106 GLU A O 1
ATOM 885 N N . VAL A 1 107 ? 4.553 6.957 14.323 1.00 77.50 107 VAL A N 1
ATOM 886 C CA . VAL A 1 107 ? 4.010 7.420 13.033 1.00 77.50 107 VAL A CA 1
ATOM 887 C C . VAL A 1 107 ? 5.067 7.373 11.917 1.00 77.50 107 VAL A C 1
ATOM 889 O O . VAL A 1 107 ? 4.756 7.013 10.785 1.00 77.50 107 VAL A O 1
ATOM 892 N N . THR A 1 108 ? 6.339 7.631 12.237 1.00 72.31 108 THR A N 1
ATOM 893 C CA . THR A 1 108 ? 7.471 7.570 11.292 1.00 72.31 108 THR A CA 1
ATOM 894 C C . THR A 1 108 ? 7.722 6.178 10.703 1.00 72.31 108 THR A C 1
ATOM 896 O O . THR A 1 108 ? 8.371 6.063 9.666 1.00 72.31 108 THR A O 1
ATOM 899 N N . LYS A 1 109 ? 7.205 5.114 11.333 1.00 75.25 109 LYS A N 1
ATOM 900 C CA . LYS A 1 109 ? 7.350 3.719 10.887 1.00 75.25 109 LYS A CA 1
ATOM 901 C C . LYS A 1 109 ? 6.169 3.222 10.045 1.00 75.25 109 LYS A C 1
ATOM 903 O O . LYS A 1 109 ? 6.209 2.085 9.583 1.00 75.25 109 LYS A O 1
ATOM 908 N N . LEU A 1 110 ? 5.124 4.033 9.852 1.00 70.38 110 LEU A N 1
ATOM 909 C CA . LEU A 1 110 ? 3.925 3.629 9.108 1.00 70.38 110 LEU A CA 1
ATOM 910 C C . LEU A 1 110 ? 4.160 3.482 7.607 1.00 70.38 110 LEU A C 1
ATOM 912 O O . LEU A 1 110 ? 3.559 2.618 6.978 1.00 70.38 110 LEU A O 1
ATOM 916 N N . ASP A 1 111 ? 5.038 4.301 7.036 1.00 69.38 111 ASP A N 1
ATOM 917 C CA . ASP A 1 111 ? 5.398 4.185 5.631 1.00 69.38 111 ASP A CA 1
ATOM 918 C C . ASP A 1 111 ? 6.889 4.480 5.436 1.00 69.38 111 ASP A C 1
ATOM 920 O O . ASP A 1 111 ? 7.281 5.638 5.256 1.00 69.38 111 ASP A O 1
ATOM 924 N N . PRO A 1 112 ? 7.754 3.447 5.424 1.00 65.19 112 PRO A N 1
ATOM 925 C CA . PRO A 1 112 ? 9.177 3.638 5.147 1.00 65.19 112 PRO A CA 1
ATOM 926 C C . PRO A 1 112 ? 9.429 4.127 3.712 1.00 65.19 112 PRO A C 1
ATOM 928 O O . PRO A 1 112 ? 10.561 4.461 3.359 1.00 65.19 112 PRO A O 1
ATOM 931 N N . PHE A 1 113 ? 8.389 4.166 2.873 1.00 68.50 113 PHE A N 1
ATOM 932 C CA . PHE A 1 113 ? 8.430 4.690 1.523 1.00 68.50 113 PHE A CA 1
ATOM 933 C C . PHE A 1 113 ? 7.694 6.026 1.358 1.00 68.50 113 PHE A C 1
ATOM 935 O O . PHE A 1 113 ? 7.526 6.451 0.215 1.00 68.50 113 PHE A O 1
ATOM 942 N N . ALA A 1 114 ? 7.328 6.722 2.443 1.00 63.94 114 ALA A N 1
ATOM 943 C CA . ALA A 1 114 ? 6.672 8.035 2.383 1.00 63.94 114 ALA A CA 1
ATOM 944 C C . ALA A 1 114 ? 7.469 9.052 1.544 1.00 63.94 114 ALA A C 1
ATOM 946 O O . ALA A 1 114 ? 6.907 9.833 0.785 1.00 63.94 114 ALA A O 1
ATOM 947 N N . THR A 1 115 ? 8.806 8.988 1.566 1.00 57.50 115 THR A N 1
ATOM 948 C CA . THR A 1 115 ? 9.667 9.833 0.713 1.00 57.50 115 THR A CA 1
ATOM 94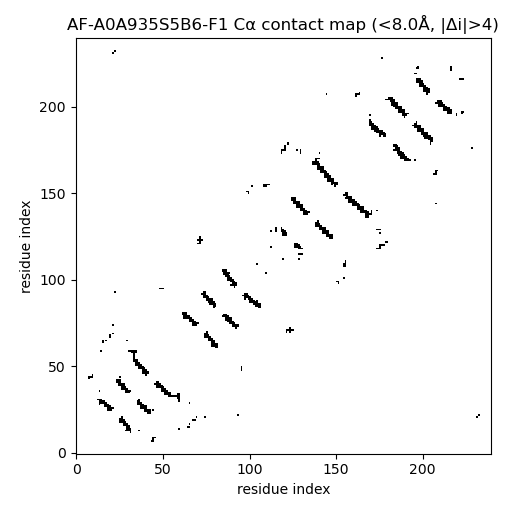9 C C . THR A 1 115 ? 9.484 9.569 -0.794 1.00 57.50 115 THR A C 1
ATOM 951 O O . THR A 1 115 ? 9.888 10.381 -1.622 1.00 57.50 115 THR A O 1
ATOM 954 N N . PHE A 1 116 ? 8.879 8.439 -1.173 1.00 58.00 116 PHE A N 1
ATOM 955 C CA . PHE A 1 116 ? 8.619 8.017 -2.554 1.00 58.00 116 PHE A CA 1
ATOM 956 C C . PHE A 1 116 ? 7.127 8.090 -2.922 1.00 58.00 116 PHE A C 1
ATOM 958 O O . PHE A 1 116 ? 6.727 7.491 -3.926 1.00 58.00 116 PHE A O 1
ATOM 965 N N . ASP A 1 117 ? 6.308 8.800 -2.131 1.00 54.69 117 ASP A N 1
ATOM 966 C CA . ASP A 1 117 ? 4.837 8.712 -2.125 1.00 54.69 117 ASP A CA 1
ATOM 967 C C . ASP A 1 117 ? 4.169 8.861 -3.501 1.00 54.69 117 ASP A C 1
ATOM 969 O O . ASP A 1 117 ? 3.108 8.299 -3.769 1.00 54.69 117 ASP A O 1
ATOM 973 N N . HIS A 1 118 ? 4.814 9.561 -4.432 1.00 56.91 118 HIS A N 1
ATOM 974 C CA . HIS A 1 118 ? 4.266 9.796 -5.765 1.00 56.91 118 HIS A CA 1
ATOM 975 C C . HIS A 1 118 ? 4.537 8.675 -6.787 1.00 56.91 118 HIS A C 1
ATOM 977 O O . HIS A 1 118 ? 3.962 8.708 -7.879 1.00 56.91 118 HIS A O 1
ATOM 983 N N . GLN A 1 119 ? 5.402 7.694 -6.488 1.00 72.12 119 GLN A N 1
ATOM 984 C CA . GLN A 1 119 ? 5.811 6.652 -7.450 1.00 72.12 119 GLN A CA 1
ATOM 985 C C . GLN A 1 119 ? 5.992 5.253 -6.830 1.00 72.12 119 GLN A C 1
ATOM 987 O O . GLN A 1 119 ? 6.834 4.469 -7.282 1.00 72.12 119 GLN A O 1
ATOM 992 N N . LYS A 1 120 ? 5.183 4.915 -5.820 1.00 84.69 120 LYS A N 1
ATOM 993 C CA . LYS A 1 120 ? 5.079 3.550 -5.284 1.00 84.69 120 LYS A CA 1
ATOM 994 C C . LYS A 1 120 ? 3.948 2.766 -5.959 1.00 84.69 120 LYS A C 1
ATOM 996 O O . LYS A 1 120 ? 2.873 3.300 -6.223 1.00 84.69 120 LYS A O 1
ATOM 1001 N N . PHE A 1 121 ? 4.189 1.489 -6.240 1.00 88.44 121 PHE A N 1
ATOM 1002 C CA . PHE A 1 121 ? 3.180 0.543 -6.720 1.00 88.44 121 PHE A CA 1
ATOM 1003 C C . PHE A 1 121 ? 3.259 -0.740 -5.898 1.00 88.44 121 PHE A C 1
ATOM 1005 O O . PHE A 1 121 ? 4.337 -1.312 -5.738 1.00 88.44 121 PHE A O 1
ATOM 1012 N N . VAL A 1 122 ? 2.122 -1.213 -5.391 1.00 89.19 122 VAL A N 1
ATOM 1013 C CA . VAL A 1 122 ? 2.063 -2.391 -4.519 1.00 89.19 122 VAL A CA 1
ATOM 1014 C C . VAL A 1 122 ? 1.314 -3.518 -5.209 1.00 89.19 122 VAL A C 1
ATOM 1016 O O . VAL A 1 122 ? 0.211 -3.337 -5.718 1.00 89.19 122 VAL A O 1
ATOM 1019 N N . PHE A 1 123 ? 1.918 -4.704 -5.209 1.00 91.06 123 PHE A N 1
ATOM 1020 C CA . PHE A 1 123 ? 1.299 -5.934 -5.685 1.00 91.06 123 PHE A CA 1
ATOM 1021 C C . PHE A 1 123 ? 1.533 -7.046 -4.668 1.00 91.06 123 PHE A C 1
ATOM 1023 O O . PHE A 1 123 ? 2.651 -7.552 -4.529 1.00 91.06 123 PHE A O 1
ATOM 1030 N N . LYS A 1 124 ? 0.468 -7.451 -3.967 1.00 90.44 124 LYS A N 1
ATOM 1031 C CA . LYS A 1 124 ? 0.550 -8.425 -2.869 1.00 90.44 124 LYS A CA 1
ATOM 1032 C C . LYS A 1 124 ? 1.612 -7.982 -1.849 1.00 90.44 124 LYS A C 1
ATOM 1034 O O . LYS A 1 124 ? 1.633 -6.826 -1.436 1.00 90.44 124 LYS A O 1
ATOM 1039 N N . LYS A 1 125 ? 2.545 -8.864 -1.492 1.00 91.00 125 LYS A N 1
ATOM 1040 C CA . LYS A 1 125 ? 3.682 -8.582 -0.601 1.00 91.00 125 LYS A CA 1
ATOM 1041 C C . LYS A 1 125 ? 4.821 -7.770 -1.232 1.00 91.00 125 LYS A C 1
ATOM 1043 O O . LYS A 1 125 ? 5.825 -7.541 -0.567 1.00 91.00 125 LYS A O 1
ATOM 1048 N N . TYR A 1 126 ? 4.721 -7.379 -2.502 1.00 92.50 126 TYR A N 1
ATOM 1049 C CA . TYR A 1 126 ? 5.791 -6.666 -3.197 1.00 92.50 126 TYR A CA 1
ATOM 1050 C C . TYR A 1 126 ? 5.499 -5.177 -3.317 1.00 92.50 126 TYR A C 1
ATOM 1052 O O . TYR A 1 126 ? 4.395 -4.783 -3.693 1.00 92.50 126 TYR A O 1
ATOM 1060 N N . VAL A 1 127 ? 6.525 -4.370 -3.064 1.00 91.81 127 VAL A N 1
ATOM 1061 C CA . VAL A 1 127 ? 6.519 -2.927 -3.314 1.00 91.81 127 VAL A CA 1
ATOM 1062 C C . VAL A 1 127 ? 7.521 -2.624 -4.413 1.00 91.81 127 VAL A C 1
ATOM 1064 O O . VAL A 1 127 ? 8.671 -3.061 -4.365 1.00 91.81 127 VAL A O 1
ATOM 1067 N N . TYR A 1 128 ? 7.070 -1.867 -5.400 1.00 92.50 128 TYR A N 1
ATOM 1068 C CA . TYR A 1 128 ? 7.884 -1.312 -6.464 1.00 92.50 128 TYR A CA 1
ATOM 1069 C C . TYR A 1 128 ? 7.985 0.189 -6.235 1.00 92.50 128 TYR A C 1
ATOM 1071 O O . TYR A 1 128 ? 6.974 0.887 -6.286 1.00 92.50 128 TYR A O 1
ATOM 1079 N N . ALA A 1 129 ? 9.191 0.672 -5.962 1.00 91.06 129 ALA A N 1
ATOM 1080 C CA . ALA A 1 129 ? 9.447 2.078 -5.690 1.00 91.06 129 ALA A CA 1
ATOM 1081 C C . ALA A 1 129 ? 10.368 2.641 -6.767 1.00 91.06 129 ALA A C 1
ATOM 1083 O O . ALA A 1 129 ? 11.430 2.073 -7.039 1.00 91.06 129 ALA A O 1
ATOM 1084 N N . VAL A 1 130 ? 9.966 3.756 -7.370 1.00 89.62 130 VAL A N 1
ATOM 1085 C CA . VAL A 1 130 ? 10.848 4.517 -8.252 1.00 89.62 130 VAL A CA 1
ATOM 1086 C C . VAL A 1 130 ? 11.563 5.581 -7.427 1.00 89.62 130 VAL A C 1
ATOM 1088 O O . VAL A 1 130 ? 10.937 6.472 -6.858 1.00 89.62 130 VAL A O 1
ATOM 1091 N N . LYS A 1 131 ? 12.889 5.482 -7.365 1.00 86.69 131 LYS A N 1
ATOM 1092 C CA . LYS A 1 131 ? 13.764 6.466 -6.730 1.00 86.69 131 LYS A CA 1
ATOM 1093 C C . LYS A 1 131 ? 14.401 7.352 -7.779 1.00 86.69 131 LYS A C 1
ATOM 1095 O O . LYS A 1 131 ? 14.653 6.919 -8.902 1.00 86.69 131 LYS A O 1
ATOM 1100 N N . THR A 1 132 ? 14.709 8.574 -7.375 1.00 84.00 132 THR A N 1
ATOM 1101 C CA . THR A 1 132 ? 15.495 9.501 -8.179 1.00 84.00 132 THR A CA 1
ATOM 1102 C C . THR A 1 132 ? 16.753 9.892 -7.411 1.00 84.00 132 THR A C 1
ATOM 1104 O O . THR A 1 132 ? 16.644 10.248 -6.241 1.00 84.00 132 THR A O 1
ATOM 1107 N N . ALA A 1 133 ? 17.913 9.873 -8.065 1.00 81.12 133 ALA A N 1
ATOM 1108 C CA . ALA A 1 133 ? 19.101 10.593 -7.613 1.00 81.12 133 ALA A CA 1
ATOM 1109 C C . ALA A 1 133 ? 19.424 11.722 -8.596 1.00 81.12 133 ALA A C 1
ATOM 1111 O O . ALA A 1 133 ? 19.192 11.595 -9.800 1.00 81.12 133 ALA A O 1
ATOM 1112 N N . ILE A 1 134 ? 19.930 12.833 -8.070 1.00 79.62 134 ILE A N 1
ATOM 1113 C CA . ILE A 1 134 ? 20.421 13.957 -8.865 1.00 79.62 134 ILE A CA 1
ATOM 1114 C C . ILE A 1 134 ? 21.894 14.120 -8.514 1.00 79.62 134 ILE A C 1
ATOM 1116 O O . ILE A 1 134 ? 22.225 14.295 -7.343 1.00 79.62 134 ILE A O 1
ATOM 1120 N N . ASP A 1 135 ? 22.757 14.044 -9.520 1.00 73.69 135 ASP A N 1
ATOM 1121 C CA . ASP A 1 135 ? 24.184 14.327 -9.402 1.00 73.69 135 ASP A CA 1
ATOM 1122 C C . ASP A 1 135 ? 24.632 15.294 -10.512 1.00 73.69 135 ASP A C 1
ATOM 1124 O O . ASP A 1 135 ? 23.819 15.805 -11.290 1.00 73.69 135 ASP A O 1
ATOM 1128 N N . THR A 1 136 ? 25.937 15.562 -10.591 1.00 71.12 136 THR A N 1
ATOM 1129 C CA . THR A 1 136 ? 26.529 16.450 -11.606 1.00 71.12 136 THR A CA 1
ATOM 1130 C C . THR A 1 136 ? 26.314 15.965 -13.045 1.00 71.12 136 THR A C 1
ATOM 1132 O O . THR A 1 136 ? 26.431 16.761 -13.973 1.00 71.12 136 THR A O 1
ATOM 1135 N N . SER A 1 137 ? 25.971 14.688 -13.251 1.00 69.50 137 SER A N 1
ATOM 1136 C CA . SER A 1 137 ? 25.711 14.076 -14.559 1.00 69.50 137 SER A CA 1
ATOM 1137 C C . SER A 1 137 ? 24.231 14.088 -14.968 1.00 69.50 137 SER A C 1
ATOM 1139 O O . SER A 1 137 ? 23.909 13.741 -16.112 1.00 69.50 137 SER A O 1
ATOM 1141 N N . GLY A 1 138 ? 23.338 14.515 -14.066 1.00 73.12 138 GLY A N 1
ATOM 1142 C CA . GLY A 1 138 ? 21.912 14.695 -14.314 1.00 73.12 138 GLY A CA 1
ATOM 1143 C C . GLY A 1 138 ? 21.011 13.938 -13.335 1.00 73.12 138 GLY A C 1
ATOM 1144 O O . GLY A 1 138 ? 21.375 13.626 -12.204 1.00 73.12 138 GLY A O 1
ATOM 1145 N N . LYS A 1 139 ? 19.773 13.685 -13.774 1.00 80.44 139 LYS A N 1
ATOM 1146 C CA . LYS A 1 139 ? 18.732 13.007 -12.991 1.00 80.44 139 LYS A CA 1
ATOM 1147 C C . LYS A 1 139 ? 18.673 11.527 -13.373 1.00 80.44 139 LYS A C 1
ATOM 1149 O O . LYS A 1 139 ? 18.173 11.198 -14.449 1.00 80.44 139 LYS A O 1
ATOM 1154 N N . GLN A 1 140 ? 19.096 10.644 -12.473 1.00 84.06 140 GLN A N 1
ATOM 1155 C CA . GLN A 1 140 ? 18.998 9.197 -12.646 1.00 84.06 140 GLN A CA 1
ATOM 1156 C C . GLN A 1 140 ? 17.774 8.632 -11.918 1.00 84.06 140 GLN A C 1
ATOM 1158 O O . GLN A 1 140 ? 17.467 9.016 -10.789 1.00 84.06 140 GLN A O 1
ATOM 1163 N N . TYR A 1 141 ? 17.089 7.685 -12.560 1.00 87.94 141 TYR A N 1
ATOM 1164 C CA . TYR A 1 141 ? 15.984 6.940 -11.960 1.00 87.94 141 TYR A CA 1
ATOM 1165 C C . TYR A 1 141 ? 16.407 5.506 -11.647 1.00 87.94 141 TYR A C 1
ATOM 1167 O O . TYR A 1 141 ? 17.188 4.895 -12.382 1.00 87.94 141 TYR A O 1
ATOM 1175 N N . TYR A 1 142 ? 15.805 4.945 -10.603 1.00 89.94 142 TYR A N 1
ATOM 1176 C CA . TYR A 1 142 ? 15.965 3.554 -10.197 1.00 89.94 142 TYR A CA 1
ATOM 1177 C C . TYR A 1 142 ? 14.603 2.960 -9.878 1.00 89.94 142 TYR A C 1
ATOM 1179 O O . TYR A 1 142 ? 13.849 3.543 -9.107 1.00 89.94 142 TYR A O 1
ATOM 1187 N N . LEU A 1 143 ? 14.283 1.798 -10.438 1.00 93.00 143 LEU A N 1
ATOM 1188 C CA . LEU A 1 143 ? 13.117 1.021 -10.030 1.00 93.00 143 LEU A CA 1
ATOM 1189 C C . LEU A 1 143 ? 13.589 -0.109 -9.122 1.00 93.00 143 LEU A C 1
ATOM 1191 O O . LEU A 1 143 ? 14.234 -1.046 -9.585 1.00 93.00 143 LEU A O 1
ATOM 1195 N N . SER A 1 144 ? 13.246 -0.036 -7.843 1.00 94.12 144 SER A N 1
ATOM 1196 C CA . SER A 1 144 ? 13.609 -1.045 -6.851 1.00 94.12 144 SER A CA 1
ATOM 1197 C C . SER A 1 144 ? 12.397 -1.904 -6.497 1.00 94.12 144 SER A C 1
ATOM 1199 O O . SER A 1 144 ? 11.288 -1.390 -6.329 1.00 94.12 144 SER A O 1
ATOM 1201 N N . LYS A 1 145 ? 12.615 -3.212 -6.346 1.00 94.81 145 LYS A N 1
ATOM 1202 C CA . LYS A 1 145 ? 11.634 -4.151 -5.796 1.00 94.81 145 LYS A CA 1
ATOM 1203 C C . LYS A 1 145 ? 11.991 -4.505 -4.359 1.00 94.81 145 LYS A C 1
ATOM 1205 O O . LYS A 1 145 ? 13.122 -4.900 -4.064 1.00 94.81 145 LYS A O 1
ATOM 1210 N N . TYR A 1 146 ? 10.981 -4.468 -3.506 1.00 93.25 146 TYR A N 1
ATOM 1211 C CA . TYR A 1 146 ? 11.032 -4.903 -2.121 1.00 93.25 146 TYR A CA 1
ATOM 1212 C C . TYR A 1 146 ? 9.969 -5.970 -1.855 1.00 93.25 146 TYR A C 1
ATOM 1214 O O . TYR A 1 146 ? 8.935 -6.012 -2.521 1.00 93.25 146 TYR A O 1
ATOM 1222 N N . GLU A 1 147 ? 10.222 -6.841 -0.884 1.00 92.62 147 GLU A N 1
ATOM 1223 C CA . GLU A 1 147 ? 9.290 -7.871 -0.428 1.00 92.62 147 GLU A CA 1
ATOM 1224 C C . GLU A 1 147 ? 9.063 -7.748 1.075 1.00 92.62 147 GLU A C 1
ATOM 1226 O O . GLU A 1 147 ? 10.024 -7.812 1.845 1.00 92.62 147 GLU A O 1
ATOM 1231 N N . LEU A 1 148 ? 7.800 -7.638 1.479 1.00 89.75 148 LEU A N 1
ATOM 1232 C CA . LEU A 1 148 ? 7.380 -7.709 2.874 1.00 89.75 148 LEU A CA 1
ATOM 1233 C C . LEU A 1 148 ? 7.776 -9.079 3.451 1.00 89.75 148 LEU A C 1
ATOM 1235 O O . LEU A 1 148 ? 7.382 -10.110 2.901 1.00 89.75 148 LEU A O 1
ATOM 1239 N N . GLN A 1 149 ? 8.597 -9.090 4.504 1.00 87.06 149 GLN A N 1
ATOM 1240 C CA . GLN A 1 149 ? 9.116 -10.319 5.119 1.00 87.06 149 GLN A CA 1
ATOM 1241 C C . GLN A 1 149 ? 8.218 -10.802 6.255 1.00 87.06 149 GLN A C 1
ATOM 1243 O O . GLN A 1 149 ? 7.590 -11.851 6.143 1.00 87.06 149 GLN A O 1
ATOM 1248 N N . ASN A 1 150 ? 8.172 -10.034 7.343 1.00 75.69 150 ASN A N 1
ATOM 1249 C CA . ASN A 1 150 ? 7.559 -10.439 8.598 1.00 75.69 150 ASN A CA 1
ATOM 1250 C C . ASN A 1 150 ? 6.442 -9.467 8.949 1.00 75.69 150 ASN A C 1
ATOM 1252 O O . ASN A 1 150 ? 6.638 -8.516 9.693 1.00 75.69 150 ASN A O 1
ATOM 1256 N N . SER A 1 151 ? 5.265 -9.707 8.380 1.00 74.81 151 SER A N 1
ATOM 1257 C CA . SER A 1 151 ? 4.095 -8.862 8.601 1.00 74.81 151 SER A CA 1
ATOM 1258 C C . SER A 1 151 ? 3.410 -9.090 9.944 1.00 74.81 151 SER A C 1
ATOM 1260 O O . SER A 1 151 ? 2.424 -8.406 10.209 1.00 74.81 151 SER A O 1
ATOM 1262 N N . THR A 1 152 ? 3.874 -10.071 10.725 1.00 76.44 152 THR A N 1
ATOM 1263 C CA . THR A 1 152 ? 3.261 -10.485 11.988 1.00 76.44 152 THR A CA 1
ATOM 1264 C C . THR A 1 152 ? 3.896 -9.821 13.199 1.00 76.44 152 THR A C 1
ATOM 1266 O O . THR A 1 152 ? 3.181 -9.443 14.118 1.00 76.44 152 THR A O 1
ATOM 1269 N N . GLU A 1 153 ? 5.217 -9.637 13.187 1.00 76.94 153 GLU A N 1
ATOM 1270 C CA . GLU A 1 153 ? 5.958 -9.036 14.306 1.00 76.94 153 GLU A CA 1
ATOM 1271 C C . GLU A 1 153 ? 6.325 -7.573 14.050 1.00 76.94 153 GLU A C 1
ATOM 1273 O O . GLU A 1 153 ? 6.445 -6.788 14.988 1.00 76.94 153 GLU A O 1
ATOM 1278 N N . LYS A 1 154 ? 6.484 -7.185 12.778 1.00 80.56 154 LYS A N 1
ATOM 1279 C CA . LYS A 1 154 ? 6.812 -5.815 12.382 1.00 80.56 154 LYS A CA 1
ATOM 1280 C C . LYS A 1 154 ? 5.894 -5.362 11.259 1.00 80.56 154 LYS A C 1
ATOM 1282 O O . LYS A 1 154 ? 5.845 -5.947 10.178 1.00 80.56 154 LYS A O 1
ATOM 1287 N N . ALA A 1 155 ? 5.173 -4.274 11.478 1.00 77.00 155 ALA A N 1
ATOM 1288 C CA . ALA A 1 155 ? 4.462 -3.653 10.377 1.00 77.00 155 ALA A CA 1
ATOM 1289 C C . ALA A 1 155 ? 5.467 -3.090 9.358 1.00 77.00 155 ALA A C 1
ATOM 1291 O O . ALA A 1 155 ? 6.440 -2.436 9.725 1.00 77.00 155 ALA A O 1
ATOM 1292 N N . PHE A 1 156 ? 5.217 -3.390 8.081 1.00 82.62 156 PHE A N 1
ATOM 1293 C CA . PHE A 1 156 ? 5.951 -2.849 6.934 1.00 82.62 156 PHE A CA 1
ATOM 1294 C C . PHE A 1 156 ? 7.469 -3.138 6.924 1.00 82.62 156 PHE A C 1
ATOM 1296 O O . PHE A 1 156 ? 8.264 -2.299 6.508 1.00 82.62 156 PHE A O 1
ATOM 1303 N N . ASP A 1 157 ? 7.882 -4.342 7.341 1.00 86.69 157 ASP A N 1
ATOM 1304 C CA . ASP A 1 157 ? 9.278 -4.799 7.250 1.00 86.69 157 ASP A CA 1
ATOM 1305 C C . ASP A 1 157 ? 9.622 -5.354 5.856 1.00 86.69 157 ASP A C 1
ATOM 1307 O O . ASP A 1 157 ? 9.163 -6.431 5.453 1.00 86.69 157 ASP A O 1
ATOM 1311 N N . TYR A 1 158 ? 10.437 -4.611 5.109 1.00 88.56 158 TYR A N 1
ATOM 1312 C CA . TYR A 1 158 ? 10.728 -4.878 3.706 1.00 88.56 158 TYR A CA 1
ATOM 1313 C C . TYR A 1 158 ? 12.174 -5.300 3.461 1.00 88.56 158 TYR A C 1
ATOM 1315 O O . TYR A 1 158 ? 13.124 -4.593 3.788 1.00 88.56 158 TYR A O 1
ATOM 1323 N N . LYS A 1 159 ? 12.343 -6.396 2.717 1.00 91.62 159 LYS A N 1
ATOM 1324 C CA . LYS A 1 159 ? 13.640 -6.840 2.197 1.00 91.62 159 LYS A CA 1
ATOM 1325 C C . LYS A 1 159 ? 13.809 -6.434 0.741 1.00 91.62 159 LYS A C 1
ATOM 1327 O O . LYS A 1 159 ? 12.963 -6.744 -0.099 1.00 91.62 159 LYS A O 1
ATOM 1332 N N . PHE A 1 160 ? 14.931 -5.792 0.432 1.00 92.94 160 PHE A N 1
ATOM 1333 C CA . PHE A 1 160 ? 15.336 -5.504 -0.943 1.00 92.94 160 PHE A CA 1
ATOM 1334 C C . PHE A 1 160 ? 15.495 -6.796 -1.763 1.00 92.94 160 PHE A C 1
ATOM 1336 O O . PHE A 1 160 ? 15.967 -7.814 -1.251 1.00 92.94 160 PHE A O 1
ATOM 1343 N N . LYS A 1 161 ? 15.081 -6.763 -3.035 1.00 96.19 161 LYS A N 1
ATOM 1344 C CA . LYS A 1 161 ? 15.178 -7.907 -3.957 1.00 96.19 161 LYS A CA 1
ATOM 1345 C C . LYS A 1 161 ? 16.061 -7.603 -5.157 1.00 96.19 161 LYS A C 1
ATOM 1347 O O . LYS A 1 161 ? 17.002 -8.343 -5.408 1.00 96.19 161 LYS A O 1
ATOM 1352 N N . TRP A 1 162 ? 15.756 -6.538 -5.889 1.00 97.12 162 TRP A N 1
ATOM 1353 C CA . TRP A 1 162 ? 16.535 -6.111 -7.050 1.00 97.12 162 TRP A CA 1
ATOM 1354 C C . TRP A 1 162 ? 16.286 -4.639 -7.365 1.00 97.12 162 TRP A C 1
ATOM 1356 O O . TRP A 1 162 ? 15.313 -4.042 -6.894 1.00 97.12 162 TRP A O 1
ATOM 1366 N N . GLN A 1 163 ? 17.159 -4.071 -8.196 1.00 94.69 163 GLN A N 1
ATOM 1367 C CA . GLN A 1 163 ? 17.030 -2.723 -8.732 1.00 94.69 163 GLN A CA 1
ATOM 1368 C C . GLN A 1 163 ? 17.301 -2.721 -10.236 1.00 94.69 163 GLN A C 1
ATOM 1370 O O . GLN A 1 163 ? 18.306 -3.258 -10.691 1.00 94.69 163 GLN A O 1
ATOM 1375 N N . PHE A 1 164 ? 16.408 -2.092 -10.992 1.00 92.94 164 PHE A N 1
ATOM 1376 C CA . PHE A 1 164 ? 16.611 -1.752 -12.390 1.00 92.94 164 PHE A CA 1
ATOM 1377 C C . PHE A 1 164 ? 17.071 -0.296 -12.480 1.00 92.94 164 PHE A C 1
ATOM 1379 O O . PHE A 1 164 ? 16.356 0.621 -12.063 1.00 92.94 164 PHE A O 1
ATOM 1386 N N . ASN A 1 165 ? 18.271 -0.090 -13.014 1.00 91.06 165 ASN A N 1
ATOM 1387 C CA . ASN A 1 165 ? 18.847 1.234 -13.209 1.00 91.06 165 ASN A CA 1
ATOM 1388 C C . ASN A 1 165 ? 18.425 1.752 -14.584 1.00 91.06 165 ASN A C 1
ATOM 1390 O O . ASN A 1 165 ? 18.709 1.112 -15.596 1.00 91.06 165 ASN A O 1
ATOM 1394 N N . PHE A 1 166 ? 17.765 2.907 -14.631 1.00 87.62 166 PHE A N 1
ATOM 1395 C CA . PHE A 1 166 ? 17.482 3.553 -15.906 1.00 87.62 166 PHE A CA 1
ATOM 1396 C C . PHE A 1 166 ? 18.712 4.318 -16.412 1.00 87.62 166 PHE A C 1
ATOM 1398 O O . PHE A 1 166 ? 19.645 4.600 -15.650 1.00 87.62 166 PHE A O 1
ATOM 1405 N N . GLU A 1 167 ? 18.703 4.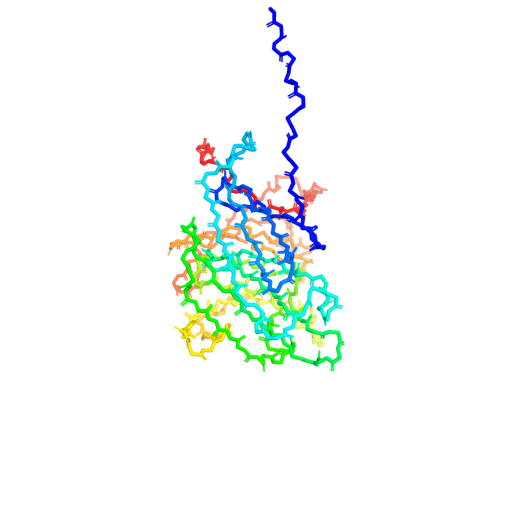665 -17.701 1.00 74.88 167 GLU A N 1
ATOM 1406 C CA . GLU A 1 167 ? 19.737 5.512 -18.300 1.00 74.88 167 GLU A CA 1
ATOM 1407 C C . GLU A 1 167 ? 19.839 6.857 -17.572 1.00 74.88 167 GLU A C 1
ATOM 1409 O O . GLU A 1 167 ? 18.843 7.414 -17.105 1.00 74.88 167 GLU A O 1
ATOM 1414 N N . LYS A 1 168 ? 21.072 7.362 -17.454 1.00 67.56 168 LYS A N 1
ATOM 1415 C CA . LYS A 1 168 ? 21.410 8.506 -16.595 1.00 67.56 168 LYS A CA 1
ATOM 1416 C C . LYS A 1 168 ? 20.804 9.832 -17.057 1.00 67.56 168 LYS A C 1
ATOM 1418 O O . LYS A 1 168 ? 20.741 10.771 -16.273 1.00 67.56 168 LYS A O 1
ATOM 1423 N N . GLN A 1 169 ? 20.398 9.935 -18.321 1.00 70.19 169 GLN A N 1
ATOM 1424 C CA . GLN A 1 169 ? 20.069 11.213 -18.943 1.00 70.19 169 GLN A CA 1
ATOM 1425 C C . GLN A 1 169 ? 18.751 11.147 -19.719 1.00 70.19 169 GLN A C 1
ATOM 1427 O O . GLN A 1 169 ? 18.325 10.100 -20.197 1.00 70.19 169 GLN A O 1
ATOM 1432 N N . HIS A 1 170 ? 18.093 12.303 -19.821 1.00 78.69 170 HIS A N 1
ATOM 1433 C CA . HIS A 1 170 ? 16.890 12.539 -20.630 1.00 78.69 170 HIS A CA 1
ATOM 1434 C C . HIS A 1 170 ? 15.597 11.843 -20.179 1.00 78.69 170 HIS A C 1
ATOM 1436 O O . HIS A 1 170 ? 14.595 11.875 -20.892 1.00 78.69 170 HIS A O 1
ATOM 1442 N N . ILE A 1 171 ? 15.550 11.255 -18.984 1.00 85.19 171 ILE A N 1
ATOM 1443 C CA . ILE A 1 171 ? 14.306 10.684 -18.455 1.00 85.19 171 ILE A CA 1
ATOM 1444 C C . ILE A 1 171 ? 13.510 11.759 -17.717 1.00 85.19 171 ILE A C 1
ATOM 1446 O O . ILE A 1 171 ? 13.922 12.312 -16.697 1.00 85.19 171 ILE A O 1
ATOM 1450 N N . LYS A 1 172 ? 12.313 12.045 -18.222 1.00 83.56 172 LYS A N 1
ATOM 1451 C CA . LYS A 1 172 ? 11.376 12.983 -17.603 1.00 83.56 172 LYS A CA 1
ATOM 1452 C C . LYS A 1 172 ? 10.561 12.330 -16.494 1.00 83.56 172 LYS A C 1
ATOM 1454 O O . LYS A 1 172 ? 10.278 12.983 -15.494 1.00 83.56 172 LYS A O 1
ATOM 1459 N N . ASN A 1 173 ? 10.130 11.085 -16.695 1.00 85.31 173 ASN A N 1
ATOM 1460 C CA . ASN A 1 173 ? 9.245 10.390 -15.764 1.00 85.31 173 ASN A CA 1
ATOM 1461 C C . ASN A 1 173 ? 9.356 8.868 -15.923 1.00 85.31 173 ASN A C 1
ATOM 1463 O O . ASN A 1 173 ? 9.464 8.375 -17.047 1.00 85.31 173 ASN A O 1
ATOM 1467 N N . VAL A 1 174 ? 9.246 8.154 -14.806 1.00 88.12 174 VAL A N 1
ATOM 1468 C CA . VAL A 1 174 ? 9.076 6.704 -14.726 1.00 88.12 174 VAL A CA 1
ATOM 1469 C C . VAL A 1 174 ? 7.910 6.420 -13.782 1.00 88.12 174 VAL A C 1
ATOM 1471 O O . VAL A 1 174 ? 7.862 6.958 -12.679 1.00 88.12 174 VAL A O 1
ATOM 1474 N N . ARG A 1 175 ? 6.976 5.555 -14.184 1.00 89.12 175 ARG A N 1
ATOM 1475 C CA . ARG A 1 175 ? 5.874 5.124 -13.315 1.00 89.12 175 ARG A CA 1
ATOM 1476 C C . ARG A 1 175 ? 5.541 3.658 -13.529 1.00 89.12 175 ARG A C 1
ATOM 1478 O O . ARG A 1 175 ? 5.260 3.241 -14.649 1.00 89.12 175 ARG A O 1
ATOM 1485 N N . VAL A 1 176 ? 5.532 2.884 -12.448 1.00 91.75 176 VAL A N 1
ATOM 1486 C CA . VAL A 1 176 ? 4.983 1.525 -12.466 1.00 91.75 176 VAL A CA 1
ATOM 1487 C C . VAL A 1 176 ? 3.465 1.619 -12.453 1.00 91.75 176 VAL A C 1
ATOM 1489 O O . VAL A 1 176 ? 2.893 2.362 -11.656 1.00 91.75 176 VAL A O 1
ATOM 1492 N N . PHE A 1 177 ? 2.821 0.883 -13.352 1.00 90.50 177 PHE A N 1
ATOM 1493 C CA . PHE A 1 177 ? 1.363 0.896 -13.483 1.00 90.50 177 PHE A CA 1
ATOM 1494 C C . PHE A 1 177 ? 0.720 -0.482 -13.411 1.00 90.50 177 PHE A C 1
ATOM 1496 O O . PHE A 1 177 ? -0.497 -0.598 -13.291 1.00 90.50 177 PHE A O 1
ATOM 1503 N N . TYR A 1 178 ? 1.531 -1.531 -13.496 1.00 92.19 178 TYR A N 1
ATOM 1504 C CA . TYR A 1 178 ? 1.061 -2.898 -13.420 1.00 92.19 178 TYR A CA 1
ATOM 1505 C C . TYR A 1 178 ? 2.176 -3.809 -12.926 1.00 92.19 178 TYR A C 1
ATOM 1507 O O . TYR A 1 178 ? 3.335 -3.656 -13.318 1.00 92.19 178 TYR A O 1
ATOM 1515 N N . ALA A 1 179 ? 1.812 -4.809 -12.133 1.00 94.69 179 ALA A N 1
ATOM 1516 C CA . ALA A 1 179 ? 2.673 -5.940 -11.841 1.00 94.69 179 ALA A CA 1
ATOM 1517 C C . ALA A 1 179 ? 1.837 -7.211 -11.670 1.00 94.69 179 ALA A C 1
ATOM 1519 O O . ALA A 1 179 ? 0.707 -7.166 -11.184 1.00 94.69 179 ALA A O 1
ATOM 1520 N N . ASP A 1 180 ? 2.422 -8.340 -12.052 1.00 94.69 180 ASP A N 1
ATOM 1521 C CA . ASP A 1 180 ? 1.959 -9.675 -11.698 1.00 94.69 180 ASP A CA 1
ATOM 1522 C C . ASP A 1 180 ? 3.145 -10.523 -11.199 1.00 94.69 180 ASP A C 1
ATOM 1524 O O . ASP A 1 180 ? 4.208 -10.001 -10.851 1.00 94.69 180 ASP A O 1
ATOM 1528 N N . THR A 1 181 ? 2.964 -11.841 -11.107 1.00 92.94 181 THR A N 1
ATOM 1529 C CA . THR A 1 181 ? 4.020 -12.757 -10.655 1.00 92.94 181 THR A CA 1
ATOM 1530 C C . THR A 1 181 ? 5.183 -12.879 -11.637 1.00 92.94 181 THR A C 1
ATOM 1532 O O . THR A 1 181 ? 6.267 -13.255 -11.218 1.00 92.94 181 THR A O 1
ATOM 1535 N N . MET A 1 182 ? 4.987 -12.564 -12.917 1.00 95.38 182 MET A N 1
ATOM 1536 C CA . MET A 1 182 ? 5.961 -12.757 -13.993 1.00 95.38 182 MET A CA 1
ATOM 1537 C C . MET A 1 182 ? 6.606 -11.449 -14.449 1.00 95.38 182 MET A C 1
ATOM 1539 O O . MET A 1 182 ? 7.778 -11.435 -14.833 1.00 95.38 182 MET A O 1
ATOM 1543 N N . LYS A 1 183 ? 5.851 -10.347 -14.454 1.00 95.81 183 LYS A N 1
ATOM 1544 C CA . LYS A 1 183 ? 6.286 -9.080 -15.045 1.00 95.81 183 LYS A CA 1
ATOM 1545 C C . LYS A 1 183 ? 5.840 -7.855 -14.256 1.00 95.81 183 LYS A C 1
ATOM 1547 O O . LYS A 1 183 ? 4.806 -7.845 -13.596 1.00 95.81 183 LYS A O 1
ATOM 1552 N N . VAL A 1 184 ? 6.604 -6.788 -14.435 1.00 96.19 184 VAL A N 1
ATOM 1553 C CA . VAL A 1 184 ? 6.300 -5.421 -14.014 1.00 96.19 184 VAL A CA 1
ATOM 1554 C C . VAL A 1 184 ? 6.254 -4.564 -15.268 1.00 96.19 184 VAL A C 1
ATOM 1556 O O . VAL A 1 184 ? 7.140 -4.675 -16.119 1.00 96.19 184 VAL A O 1
ATOM 1559 N N . LEU A 1 185 ? 5.221 -3.737 -15.409 1.00 95.56 185 LEU A N 1
ATOM 1560 C CA . LEU A 1 185 ? 5.125 -2.769 -16.494 1.00 95.56 185 LEU A CA 1
ATOM 1561 C C . LEU A 1 185 ? 5.368 -1.363 -15.959 1.00 95.56 185 LEU A C 1
ATOM 1563 O O . LEU A 1 185 ? 4.704 -0.912 -15.020 1.00 95.56 185 LEU A O 1
ATOM 1567 N N . ALA A 1 186 ? 6.320 -0.680 -16.585 1.00 93.19 186 ALA A N 1
ATOM 1568 C CA . ALA A 1 186 ? 6.673 0.693 -16.271 1.00 93.19 186 ALA A CA 1
ATOM 1569 C C . ALA A 1 186 ? 6.495 1.578 -17.504 1.00 93.19 186 ALA A C 1
ATOM 1571 O O . ALA A 1 186 ? 6.982 1.262 -18.590 1.00 93.19 186 ALA A O 1
ATOM 1572 N N . PHE A 1 187 ? 5.801 2.696 -17.327 1.00 91.31 187 PHE A N 1
ATOM 1573 C CA . PHE A 1 187 ? 5.766 3.790 -18.282 1.00 91.31 187 PHE A CA 1
ATOM 1574 C C . PHE A 1 187 ? 7.024 4.636 -18.101 1.00 91.31 187 PHE A C 1
ATOM 1576 O O . PHE A 1 187 ? 7.348 5.022 -16.977 1.00 91.31 187 PHE A O 1
ATOM 1583 N N . VAL A 1 188 ? 7.714 4.942 -19.197 1.00 90.31 188 VAL A N 1
ATOM 1584 C CA . VAL A 1 188 ? 8.924 5.770 -19.204 1.00 90.31 188 VAL A CA 1
ATOM 1585 C C . VAL A 1 188 ? 8.788 6.846 -20.267 1.00 90.31 188 VAL A C 1
ATOM 1587 O O . VAL A 1 188 ? 8.491 6.556 -21.424 1.00 90.31 188 VAL A O 1
ATOM 1590 N N . HIS A 1 189 ? 9.031 8.094 -19.883 1.00 88.50 189 HIS A N 1
ATOM 1591 C CA . HIS A 1 189 ? 9.066 9.223 -20.803 1.00 88.50 189 HIS A CA 1
ATOM 1592 C C . HIS A 1 189 ? 10.499 9.737 -20.920 1.00 88.50 189 HIS A C 1
ATOM 1594 O O . HIS A 1 189 ? 11.035 10.298 -19.965 1.00 88.50 189 HIS A O 1
ATOM 1600 N N . VAL A 1 190 ? 11.080 9.577 -22.106 1.00 87.56 190 VAL A N 1
ATOM 1601 C CA . VAL A 1 190 ? 12.390 10.106 -22.487 1.00 87.56 190 VAL A CA 1
ATOM 1602 C C . VAL A 1 190 ? 12.193 11.390 -23.299 1.00 87.56 190 VAL A C 1
ATOM 1604 O O . VAL A 1 190 ? 11.538 11.366 -24.342 1.00 87.56 190 VAL A O 1
ATOM 1607 N N . ASN A 1 191 ? 12.707 12.526 -22.829 1.00 84.69 191 ASN A N 1
ATOM 1608 C CA . ASN A 1 191 ? 12.466 13.840 -23.437 1.00 84.69 191 ASN A CA 1
ATOM 1609 C C . ASN A 1 191 ? 13.480 14.228 -24.531 1.00 84.69 191 ASN A C 1
ATOM 1611 O O . ASN A 1 191 ? 13.178 15.124 -25.321 1.00 84.69 191 ASN A O 1
ATOM 1615 N N . ASN A 1 192 ? 14.636 13.560 -24.614 1.00 80.50 192 ASN A N 1
ATOM 1616 C CA . ASN A 1 192 ? 15.695 13.855 -25.583 1.00 80.50 192 ASN A CA 1
ATOM 1617 C C . ASN A 1 192 ? 16.559 12.616 -25.921 1.00 80.50 192 ASN A C 1
ATOM 1619 O O . ASN A 1 192 ? 16.425 11.579 -25.277 1.00 80.50 192 ASN A O 1
ATOM 1623 N N . GLY A 1 193 ? 17.430 12.726 -26.929 1.00 80.50 193 GLY A N 1
ATOM 1624 C CA . GLY A 1 193 ? 18.336 11.666 -27.389 1.00 80.50 193 GLY A CA 1
ATOM 1625 C C . GLY A 1 193 ? 17.698 10.685 -28.379 1.00 80.50 193 GLY A C 1
ATOM 1626 O O . GLY A 1 193 ? 16.525 10.807 -28.737 1.00 80.50 193 GLY A O 1
ATOM 1627 N N . GLU A 1 194 ? 18.458 9.674 -28.806 1.00 81.44 194 GLU A N 1
ATOM 1628 C CA . GLU A 1 194 ? 18.013 8.676 -29.800 1.00 81.44 194 GLU A CA 1
ATOM 1629 C C . GLU A 1 194 ? 16.754 7.913 -29.361 1.00 81.44 194 GLU A C 1
ATOM 1631 O O . GLU A 1 194 ? 15.908 7.528 -30.168 1.00 81.44 194 GLU A O 1
ATOM 1636 N N . ARG A 1 195 ? 16.586 7.741 -28.045 1.00 84.12 195 ARG A N 1
ATOM 1637 C CA . ARG A 1 195 ? 15.444 7.046 -27.439 1.00 84.12 195 ARG A CA 1
ATOM 1638 C C . ARG A 1 195 ? 14.284 7.974 -27.079 1.00 84.12 195 ARG A C 1
ATOM 1640 O O . ARG A 1 195 ? 13.360 7.541 -26.386 1.00 84.12 195 ARG A O 1
ATOM 1647 N N . LYS A 1 196 ? 14.286 9.228 -27.552 1.00 86.12 196 LYS A N 1
ATOM 1648 C CA . LYS A 1 196 ? 13.213 10.203 -27.300 1.00 86.12 196 LYS A CA 1
ATOM 1649 C C . LYS A 1 196 ? 11.832 9.620 -27.616 1.00 86.12 196 LYS A C 1
ATOM 1651 O O . LYS A 1 196 ? 11.589 9.049 -28.687 1.00 86.12 196 LYS A O 1
ATOM 1656 N N . GLY A 1 197 ? 10.911 9.804 -26.676 1.00 86.19 197 GLY A N 1
ATOM 1657 C CA . GLY A 1 197 ? 9.523 9.371 -26.765 1.00 86.19 197 GLY A CA 1
ATOM 1658 C C . GLY A 1 197 ? 9.034 8.684 -25.495 1.00 86.19 197 GLY A C 1
ATOM 1659 O O . GLY A 1 197 ? 9.667 8.720 -24.439 1.00 86.19 197 GLY A O 1
ATOM 1660 N N . GLN A 1 198 ? 7.868 8.060 -25.609 1.00 87.75 198 GLN A N 1
ATOM 1661 C CA . GLN A 1 198 ? 7.198 7.390 -24.502 1.00 87.75 198 GLN A CA 1
ATOM 1662 C C . GLN A 1 198 ? 7.208 5.885 -24.718 1.00 87.75 198 GLN A C 1
ATOM 1664 O O . GLN A 1 198 ? 6.940 5.408 -25.821 1.00 87.75 198 GLN A O 1
ATOM 1669 N N . TRP A 1 199 ? 7.507 5.143 -23.661 1.00 91.00 199 TRP A N 1
ATOM 1670 C CA . TRP A 1 199 ? 7.775 3.716 -23.719 1.00 91.00 199 TRP A CA 1
ATOM 1671 C C . TRP A 1 199 ? 7.011 2.979 -22.628 1.00 91.00 199 TRP A C 1
ATOM 1673 O O . TRP A 1 199 ? 6.860 3.477 -21.513 1.00 91.00 199 TRP A O 1
ATOM 1683 N N . VAL A 1 200 ? 6.582 1.759 -22.939 1.00 93.12 200 VAL A N 1
ATOM 1684 C CA . VAL A 1 200 ? 6.245 0.750 -21.935 1.00 93.12 200 VAL A CA 1
ATOM 1685 C C . VAL A 1 200 ? 7.392 -0.242 -21.867 1.00 93.12 200 VAL A C 1
ATOM 1687 O O . VAL A 1 200 ? 7.707 -0.911 -22.857 1.00 93.12 200 VAL A O 1
ATOM 1690 N N . LEU A 1 201 ? 7.995 -0.355 -20.689 1.00 95.06 201 LEU A N 1
ATOM 1691 C CA . LEU A 1 201 ? 8.962 -1.398 -20.386 1.00 95.06 201 LEU A CA 1
ATOM 1692 C C . LEU A 1 201 ? 8.245 -2.564 -19.718 1.00 95.06 201 LEU A C 1
ATOM 1694 O O . LEU A 1 201 ? 7.498 -2.376 -18.761 1.00 95.06 201 LEU A O 1
ATOM 1698 N N . LYS A 1 202 ? 8.504 -3.771 -20.211 1.00 96.75 202 LYS A N 1
ATOM 1699 C CA . LYS A 1 202 ? 8.159 -5.034 -19.566 1.00 96.75 202 LYS A CA 1
ATOM 1700 C C . LYS A 1 202 ? 9.418 -5.566 -18.896 1.00 96.75 202 LYS A C 1
ATOM 1702 O O . LYS A 1 202 ? 10.366 -5.934 -19.585 1.00 96.75 202 LYS A O 1
ATOM 1707 N N . ILE A 1 203 ? 9.410 -5.615 -17.573 1.00 97.25 203 ILE A N 1
ATOM 1708 C CA . ILE A 1 203 ? 10.534 -6.030 -16.729 1.00 97.25 203 ILE A CA 1
ATOM 1709 C C . ILE A 1 203 ? 10.172 -7.355 -16.058 1.00 97.25 203 ILE A C 1
ATOM 1711 O O . ILE A 1 203 ? 9.023 -7.555 -15.669 1.00 97.25 203 ILE A O 1
ATOM 1715 N N . ASN A 1 204 ? 11.123 -8.278 -15.945 1.00 97.62 204 ASN A N 1
ATOM 1716 C CA . ASN A 1 204 ? 10.936 -9.550 -15.259 1.00 97.62 204 ASN A CA 1
ATOM 1717 C C . ASN A 1 204 ? 10.756 -9.315 -13.751 1.00 97.62 204 ASN A C 1
ATOM 1719 O O . ASN A 1 204 ? 11.607 -8.705 -13.105 1.00 97.62 204 ASN A O 1
ATOM 1723 N N . ALA A 1 205 ? 9.657 -9.811 -13.178 1.00 95.81 205 ALA A N 1
ATOM 1724 C CA . ALA A 1 205 ? 9.338 -9.569 -11.772 1.00 95.81 205 ALA A CA 1
ATOM 1725 C C . ALA A 1 205 ? 10.325 -10.237 -10.799 1.00 95.81 205 ALA A C 1
ATOM 1727 O O . ALA A 1 205 ? 10.469 -9.769 -9.665 1.00 95.81 205 ALA A O 1
ATOM 1728 N N . PHE A 1 206 ? 11.005 -11.310 -11.205 1.00 95.81 206 PHE A N 1
ATOM 1729 C CA . PHE A 1 206 ? 11.962 -12.039 -10.372 1.00 95.81 206 PHE A CA 1
ATOM 1730 C C . PHE A 1 206 ? 13.365 -11.448 -10.448 1.00 95.81 206 PHE A C 1
ATOM 1732 O O . PHE A 1 206 ? 13.981 -11.251 -9.406 1.00 95.81 206 PHE A O 1
ATOM 1739 N N . THR A 1 207 ? 13.844 -11.146 -11.655 1.00 96.00 207 THR A N 1
ATOM 1740 C CA . THR A 1 207 ? 15.248 -10.763 -11.878 1.00 96.00 207 THR A CA 1
ATOM 1741 C C . THR A 1 207 ? 15.465 -9.260 -12.023 1.00 96.00 207 THR A C 1
ATOM 1743 O O . THR A 1 207 ? 16.596 -8.802 -11.917 1.00 96.00 207 THR A O 1
ATOM 1746 N N . GLY A 1 208 ? 14.414 -8.482 -12.302 1.00 95.06 208 GLY A N 1
ATOM 1747 C CA . GLY A 1 208 ? 14.540 -7.056 -12.612 1.00 95.06 208 GLY A CA 1
ATOM 1748 C C . GLY A 1 208 ? 15.101 -6.766 -14.008 1.00 95.06 208 GLY A C 1
ATOM 1749 O O . GLY A 1 208 ? 15.258 -5.602 -14.362 1.00 95.06 208 GLY A O 1
ATOM 1750 N N . LEU A 1 209 ? 15.376 -7.790 -14.825 1.00 95.75 209 LEU A N 1
ATOM 1751 C CA . LEU A 1 209 ? 15.885 -7.618 -16.188 1.00 95.75 209 LEU A CA 1
ATOM 1752 C C . LEU A 1 209 ? 14.774 -7.216 -17.161 1.00 95.75 209 LEU A C 1
ATOM 1754 O O . LEU A 1 209 ? 13.627 -7.656 -17.041 1.00 95.75 209 LEU A O 1
ATOM 1758 N N . ILE A 1 210 ? 15.116 -6.406 -18.162 1.00 94.81 210 ILE A N 1
ATOM 1759 C CA . ILE A 1 210 ? 14.167 -6.017 -19.204 1.00 94.81 210 ILE A CA 1
ATOM 1760 C C . ILE A 1 210 ? 13.846 -7.216 -20.106 1.00 94.81 210 ILE A C 1
ATOM 1762 O O . ILE A 1 210 ? 14.733 -7.899 -20.603 1.00 94.81 210 ILE A O 1
ATOM 1766 N N . ILE A 1 211 ? 12.556 -7.479 -20.309 1.00 95.25 211 ILE A N 1
ATOM 1767 C CA . ILE A 1 211 ? 12.060 -8.503 -21.240 1.00 95.25 211 ILE A CA 1
ATOM 1768 C C . ILE A 1 211 ? 11.806 -7.867 -22.606 1.00 95.25 211 ILE A C 1
ATOM 1770 O O . ILE A 1 211 ? 12.121 -8.445 -23.640 1.00 95.25 211 ILE A O 1
ATOM 1774 N N . LYS A 1 212 ? 11.156 -6.696 -22.617 1.00 94.69 212 LYS A N 1
ATOM 1775 C CA . LYS A 1 212 ? 10.781 -5.988 -23.846 1.00 94.69 212 LYS A CA 1
ATOM 1776 C C . LYS A 1 212 ? 10.552 -4.508 -23.567 1.00 94.69 212 LYS A C 1
ATOM 1778 O O . LYS A 1 212 ? 10.001 -4.161 -22.526 1.00 94.69 212 LYS A O 1
ATOM 1783 N N . ALA A 1 213 ? 10.882 -3.657 -24.530 1.00 92.69 213 ALA A N 1
ATOM 1784 C CA . ALA A 1 213 ? 10.455 -2.264 -24.576 1.00 92.69 213 ALA A CA 1
ATOM 1785 C C . ALA A 1 213 ? 9.560 -2.051 -25.803 1.00 92.69 213 ALA A C 1
ATOM 1787 O O . ALA A 1 213 ? 9.852 -2.567 -26.882 1.00 92.69 213 ALA A O 1
ATOM 1788 N N . LYS A 1 214 ? 8.461 -1.309 -25.649 1.00 91.81 214 LYS A N 1
ATOM 1789 C CA . LYS A 1 214 ? 7.596 -0.904 -26.765 1.00 91.81 214 LYS A CA 1
ATOM 1790 C C . LYS A 1 214 ? 7.398 0.604 -26.721 1.00 91.81 214 LYS A C 1
ATOM 1792 O O . LYS A 1 214 ? 6.943 1.128 -25.705 1.00 91.81 214 LYS A O 1
ATOM 1797 N N . LYS A 1 215 ? 7.716 1.288 -27.820 1.00 89.81 215 LYS A N 1
ATOM 1798 C CA . LYS A 1 215 ? 7.406 2.710 -27.985 1.00 89.81 215 LYS A CA 1
ATOM 1799 C C . LYS A 1 215 ? 5.895 2.871 -28.153 1.00 89.81 215 LYS A C 1
ATOM 1801 O O . LYS A 1 215 ? 5.276 2.125 -28.909 1.00 89.81 215 LYS A O 1
ATOM 1806 N N . ILE A 1 216 ? 5.304 3.792 -27.401 1.00 84.25 216 ILE A N 1
ATOM 1807 C CA . ILE A 1 216 ? 3.860 4.059 -27.398 1.00 84.25 216 ILE A CA 1
ATOM 1808 C C . ILE A 1 216 ? 3.508 5.017 -28.532 1.00 84.25 216 ILE A C 1
ATOM 1810 O O . ILE A 1 216 ? 2.500 4.833 -29.204 1.00 84.25 216 ILE A O 1
ATOM 1814 N N . SER A 1 217 ? 4.340 6.036 -28.750 1.00 68.88 217 SER A N 1
ATOM 1815 C CA . SER A 1 217 ? 4.090 7.038 -29.773 1.00 68.88 217 SER A CA 1
ATOM 1816 C C . SER A 1 217 ? 4.715 6.643 -31.112 1.00 68.88 217 SER A C 1
ATOM 1818 O O . SER A 1 217 ? 5.918 6.396 -31.210 1.00 68.88 217 SER A O 1
ATOM 1820 N N . SER A 1 218 ? 3.883 6.610 -32.156 1.00 66.25 218 SER A N 1
ATOM 1821 C CA . SER A 1 218 ? 4.324 6.588 -33.556 1.00 66.25 218 SER A CA 1
ATOM 1822 C C . SER A 1 218 ? 4.808 7.970 -34.014 1.00 66.25 218 SER A C 1
ATOM 1824 O O . SER A 1 218 ? 5.704 8.063 -34.844 1.00 66.25 218 SER A O 1
ATOM 1826 N N . ASN A 1 219 ? 4.273 9.044 -33.419 1.00 66.12 219 ASN A N 1
ATOM 1827 C CA . ASN A 1 219 ? 4.691 10.428 -33.640 1.00 66.12 219 ASN A CA 1
ATOM 1828 C C . ASN A 1 219 ? 5.475 10.958 -32.426 1.00 66.12 219 ASN A C 1
ATOM 1830 O O . ASN A 1 219 ? 4.948 11.033 -31.317 1.00 66.12 219 ASN A O 1
ATOM 1834 N N . VAL A 1 220 ? 6.728 11.366 -32.639 1.00 60.81 220 VAL A N 1
ATOM 1835 C CA . VAL A 1 220 ? 7.640 11.866 -31.589 1.00 60.81 220 VAL A CA 1
ATOM 1836 C C . VAL A 1 220 ? 7.184 13.165 -30.913 1.00 60.81 220 VAL A C 1
ATOM 1838 O O . VAL A 1 220 ? 7.681 13.484 -29.833 1.00 60.81 220 VAL A O 1
ATOM 1841 N N . ASN A 1 221 ? 6.239 13.889 -31.518 1.00 59.62 221 ASN A N 1
ATOM 1842 C CA . ASN A 1 221 ? 5.690 15.141 -30.995 1.00 59.62 221 ASN A CA 1
ATOM 1843 C C . ASN A 1 221 ? 4.387 14.939 -30.201 1.00 59.62 221 ASN A C 1
ATOM 1845 O O . ASN A 1 221 ? 3.957 15.849 -29.492 1.00 59.62 221 ASN A O 1
ATOM 1849 N N . LEU A 1 222 ? 3.769 13.751 -30.271 1.00 58.06 222 LEU A N 1
ATOM 1850 C CA . LEU A 1 222 ? 2.596 13.413 -29.466 1.00 58.06 222 LEU A CA 1
ATOM 1851 C C . LEU A 1 222 ? 3.031 12.861 -28.105 1.00 58.06 222 LEU A C 1
ATOM 1853 O O . LEU A 1 222 ? 3.687 11.824 -28.009 1.00 58.06 222 LEU A O 1
ATOM 1857 N N . ASN A 1 223 ? 2.630 13.561 -27.043 1.00 60.28 223 ASN A N 1
ATOM 1858 C CA . ASN A 1 223 ? 2.874 13.167 -25.661 1.00 60.28 223 ASN A CA 1
ATOM 1859 C C . ASN A 1 223 ? 1.567 12.717 -25.006 1.00 60.28 223 ASN A C 1
ATOM 1861 O O . ASN A 1 223 ? 0.720 13.546 -24.672 1.00 60.28 223 ASN A O 1
ATOM 1865 N N . TYR A 1 224 ? 1.425 11.419 -24.744 1.00 63.91 224 TYR A N 1
ATOM 1866 C CA . TYR A 1 224 ? 0.339 10.910 -23.914 1.00 63.91 224 TYR A CA 1
ATOM 1867 C C . TYR A 1 224 ? 0.581 11.319 -22.458 1.00 63.91 224 TYR A C 1
ATOM 1869 O O . TYR A 1 224 ? 1.664 11.114 -21.898 1.00 63.91 224 TYR A O 1
ATOM 1877 N N . ARG A 1 225 ? -0.422 11.932 -21.827 1.00 59.94 225 ARG A N 1
ATOM 1878 C CA . ARG A 1 225 ? -0.386 12.196 -20.388 1.00 59.94 225 ARG A CA 1
ATOM 1879 C C . ARG A 1 225 ? -0.754 10.906 -19.670 1.00 59.94 225 ARG A C 1
ATOM 1881 O O . ARG A 1 225 ? -1.889 10.457 -19.759 1.00 59.94 225 ARG A O 1
ATOM 1888 N N . TYR A 1 226 ? 0.195 10.326 -18.945 1.00 57.06 226 TYR A N 1
ATOM 1889 C CA . TYR A 1 226 ? -0.124 9.286 -17.976 1.00 57.06 226 TYR A CA 1
ATOM 1890 C C . TYR A 1 226 ? -0.749 9.967 -16.743 1.00 57.06 226 TYR A C 1
ATOM 1892 O O . TYR A 1 226 ? -0.027 10.564 -15.939 1.00 57.06 226 TYR A O 1
ATOM 1900 N N . SER A 1 227 ? -2.083 9.970 -16.644 1.00 45.72 227 SER A N 1
ATOM 1901 C CA . SER A 1 227 ? -2.827 10.529 -15.506 1.00 45.72 227 SER A CA 1
ATOM 1902 C C . SER A 1 227 ? -2.943 9.519 -14.355 1.00 45.72 227 SER A C 1
ATOM 1904 O O . SER A 1 227 ? -2.592 8.345 -14.484 1.00 45.72 227 SER A O 1
ATOM 1906 N N . ASN A 1 228 ? -3.350 10.000 -13.179 1.00 38.59 228 ASN A N 1
ATOM 1907 C CA . ASN A 1 228 ? -3.426 9.208 -11.955 1.00 38.59 228 ASN A CA 1
ATOM 1908 C C . ASN A 1 228 ? -4.368 8.009 -12.111 1.00 38.59 228 ASN A C 1
ATOM 1910 O O . ASN A 1 228 ? -5.577 8.177 -12.213 1.00 38.59 228 ASN A O 1
ATOM 1914 N N . HIS A 1 229 ? -3.812 6.799 -12.068 1.00 42.09 229 HIS A N 1
ATOM 1915 C CA . HIS A 1 229 ? -4.607 5.608 -11.808 1.00 42.09 229 HIS A CA 1
ATOM 1916 C C . HIS A 1 229 ? -4.902 5.534 -10.309 1.00 42.09 229 HIS A C 1
ATOM 1918 O O . HIS A 1 229 ? -3.993 5.307 -9.510 1.00 42.09 229 HIS A O 1
ATOM 1924 N N . PHE A 1 230 ? -6.173 5.690 -9.948 1.00 32.78 230 PHE A N 1
ATOM 1925 C CA . PHE A 1 230 ? -6.730 5.007 -8.787 1.00 32.78 230 PHE A CA 1
ATOM 1926 C C . PHE A 1 230 ? -6.902 3.546 -9.211 1.00 32.78 230 PHE A C 1
ATOM 1928 O O . PHE A 1 230 ? -7.565 3.262 -10.210 1.00 32.78 230 PHE A O 1
ATOM 1935 N N . VAL A 1 231 ? -6.209 2.622 -8.545 1.00 36.09 231 VAL A N 1
ATOM 1936 C CA . VAL A 1 231 ? -6.314 1.192 -8.858 1.00 36.09 231 VAL A CA 1
ATOM 1937 C C . VAL A 1 231 ? -7.638 0.695 -8.293 1.00 36.09 231 VAL A C 1
ATOM 1939 O O . VAL A 1 231 ? -7.686 0.178 -7.183 1.00 36.09 231 VAL A O 1
ATOM 1942 N N . ASP A 1 232 ? -8.710 0.845 -9.062 1.00 30.08 232 ASP A N 1
ATOM 1943 C CA . ASP A 1 232 ? -9.837 -0.065 -8.942 1.00 30.08 232 ASP A CA 1
ATOM 1944 C C . ASP A 1 232 ? -9.575 -1.214 -9.915 1.00 30.08 232 ASP A C 1
ATOM 1946 O O . ASP A 1 232 ? -9.330 -1.006 -11.108 1.00 30.08 232 ASP A O 1
ATOM 1950 N N . SER A 1 233 ? -9.500 -2.438 -9.397 1.00 35.81 233 SER A N 1
ATOM 1951 C CA . SER A 1 233 ? -9.209 -3.621 -10.202 1.00 35.81 233 SER A CA 1
ATOM 1952 C C . SER A 1 233 ? -10.422 -3.958 -11.068 1.00 35.81 233 SER A C 1
ATOM 1954 O O . SER A 1 233 ? -11.198 -4.857 -10.742 1.00 35.81 233 SER A O 1
ATOM 1956 N N . VAL A 1 234 ? -10.603 -3.229 -12.168 1.00 35.00 234 VAL A N 1
ATOM 1957 C CA . VAL A 1 234 ? -11.591 -3.571 -13.187 1.00 35.00 234 VAL A CA 1
ATOM 1958 C C . VAL A 1 234 ? -11.110 -4.844 -13.883 1.00 35.00 234 VAL A C 1
ATOM 1960 O O . VAL A 1 234 ? -9.945 -4.970 -14.267 1.00 35.00 234 VAL A O 1
ATOM 1963 N N . LYS A 1 235 ? -12.013 -5.829 -13.958 1.00 37.22 235 LYS A N 1
ATOM 1964 C CA . LYS A 1 235 ? -11.822 -7.141 -14.589 1.00 37.22 235 LYS A CA 1
ATOM 1965 C C . LYS A 1 235 ? -11.037 -7.036 -15.899 1.00 37.22 235 LYS A C 1
ATOM 1967 O O . LYS A 1 235 ? -11.262 -6.127 -16.691 1.00 37.22 235 LYS A O 1
ATOM 1972 N N . LYS A 1 236 ? -10.197 -8.050 -16.151 1.00 38.12 236 LYS A N 1
ATOM 1973 C CA . LYS A 1 236 ? -9.610 -8.350 -17.466 1.00 38.12 236 LYS A CA 1
ATOM 1974 C C . LYS A 1 236 ? -10.692 -8.255 -18.551 1.00 38.12 236 LYS A C 1
ATOM 1976 O O . LYS A 1 236 ? -11.453 -9.199 -18.736 1.00 38.12 236 LYS A O 1
ATOM 1981 N N . MET A 1 237 ? -10.712 -7.158 -19.296 1.00 28.28 237 MET A N 1
ATOM 1982 C CA . MET A 1 237 ? -11.042 -7.220 -20.710 1.00 28.28 237 MET A CA 1
ATOM 1983 C C . MET A 1 237 ? -9.717 -7.451 -21.422 1.00 28.28 237 MET A C 1
ATOM 1985 O O . MET A 1 237 ? -8.784 -6.658 -21.298 1.00 28.28 237 MET A O 1
ATOM 1989 N N . TYR A 1 238 ? -9.607 -8.601 -22.079 1.00 30.55 238 TYR A N 1
ATOM 1990 C CA . TYR A 1 238 ? -8.529 -8.861 -23.017 1.00 30.55 238 TYR A CA 1
ATOM 1991 C C . TYR A 1 238 ? -8.528 -7.734 -24.051 1.00 30.55 238 TYR A C 1
ATOM 1993 O O . TYR A 1 238 ? -9.490 -7.586 -24.798 1.00 30.55 238 TYR A O 1
ATOM 2001 N N . LEU A 1 239 ? -7.466 -6.937 -24.073 1.00 27.55 239 LEU A N 1
ATOM 2002 C CA . LEU A 1 239 ? -7.180 -6.015 -25.161 1.00 27.55 239 LEU A CA 1
ATOM 2003 C C . LEU A 1 239 ? -5.742 -6.277 -25.609 1.00 27.55 239 LEU A C 1
ATOM 2005 O O . LEU A 1 239 ? -4.800 -5.885 -24.922 1.00 27.55 239 LEU A O 1
ATOM 2009 N N . PHE A 1 240 ? -5.677 -6.969 -26.750 1.00 33.81 240 PHE A N 1
ATOM 2010 C CA . PHE A 1 240 ? -4.568 -7.177 -27.689 1.00 33.81 240 PHE A CA 1
ATOM 2011 C C . PHE A 1 240 ? -3.287 -7.847 -27.168 1.00 33.81 240 PHE A C 1
ATOM 2013 O O . PHE A 1 240 ? -2.458 -7.198 -26.488 1.00 33.81 240 PHE A O 1
#

Solvent-accessible surface area (backbone atoms only — not comparable to full-atom values): 14147 Å² total; per-residue (Å²): 133,83,81,77,79,70,88,83,85,77,89,76,92,42,53,67,55,48,73,48,80,57,96,80,26,35,36,43,34,25,22,47,67,45,24,42,37,40,36,37,20,41,82,83,60,48,77,76,49,73,51,76,44,79,40,76,100,45,49,53,85,53,37,54,67,66,48,75,50,60,71,63,74,24,46,38,38,39,47,31,36,71,94,48,77,31,23,33,40,42,30,22,41,95,81,68,45,76,75,38,74,42,75,72,36,51,62,81,56,74,47,90,53,57,95,36,67,91,34,62,37,78,50,55,59,32,40,38,39,47,46,73,50,77,58,99,81,38,52,29,42,33,45,34,37,30,34,59,69,46,70,79,87,35,75,84,38,67,43,82,76,43,67,32,77,51,67,50,61,46,57,75,47,69,40,66,80,48,66,58,89,63,35,32,34,31,42,37,34,26,77,46,70,98,73,42,34,39,32,41,38,36,25,31,53,84,74,43,45,77,74,47,78,43,73,69,52,92,49,80,86,61,78,84,80,87,68,89,79,76,88,68,89,72,75,90,70,92,76,134

Secondary structure (DSSP, 8-state):
-----PPP------EEEEEEEETTEEEEEEEETTEEEEEEEETT--EEEEEEEE-TT--GGGB-PPEEE-GGGSEEEEEEBTT-SEEEEEEE-TT--EEEEEEEEEGGGS-TTGGGTTSEEEETTEEEEEEEEEETTEEEEEEEEEEE--TTTSTT-EEEEEEEEPPSSSEEEEEEEEE-SSEEEEEEEE-SSTT-EEEEEEEETTT--EEEEEE--SSTT-------------------

Mean predicted aligned error: 9.23 Å

Sequence (240 aa):
MANLMLAQQQKFSLEKGNCIAFKQYVYAYGFKSNSFMIYKLRSNLQLIDSIYYGLDKTKAADYLNADCDSLHETLNFYLQKKDKQYVTLLRFDQKLKLINEFKNMEVTKLDPFATFDHQKFVFKKYVYAVKTAIDTSGKQYYLSKYELQNSTEKAFDYKFKWQFNFEKQHIKNVRVFYADTMKVLAFVHVNNGERKGQWVLKINAFTGLIIKAKKISSNVNLNYRYSNHFVDSVKKMYLF

pLDDT: mean 83.08, std 16.41, range [27.55, 97.62]

Nearest PDB structures (foldseek):
  4h5j-assembly1_A  TM=4.533E-01  e=2.033E-03  Saccharomyces cerevisiae
  1qbi-assembly1_A  TM=3.811E-01  e=1.275E-01  Acinetobacter calcoaceticus
  3mun-assembly1_A  TM=3.581E-01  e=1.152E-01  Aeromonas caviae
  1c9u-assembly1_A  TM=3.367E-01  e=1.483E-01  Acinetobacter calcoaceticus
  8xci-assembly1_J  TM=1.295E-01  e=4.502E-01  Escherichia phage Lambda

Radius of gyration: 21.43 Å; Cα contacts (8 Å, |Δi|>4): 486; chains: 1; bounding box: 64×29×62 Å